Protein AF-A0AAV4IYW8-F1 (afdb_monomer_lite)

Secondary structure (DSSP, 8-state):
-HHHHHHHHHHHHHHHHHHHHHHHHHHHHHHHHHHHHHHHHHHHHHHHHHHHHHHTTTS-------HHHHHHHHHHTT-S-----------------------HHHHHHHHHHHHHHHHHHHHHHHHHHHHHHHHHHHHHHHHTT---SHHHHHHHHHHHHH--TTS-TTT-HHHHHHHHHHHH-PPPTT-S---HHHHHHHHHHHHHHHHHHSPPPTT--HHHHHHHHHHHHHH-HHHHHHHTTHHHHHHHHHTT--TTT-TT---TT--HHHHHHHHHHHT---SEEEEEEEETTEEEEEEEEEEEPPP---

Sequence (314 aa):
MLIVAVAVVVVVLMLLVVVVVVVVVVVVVVVVIVVVVVVVVVVVAEVTKQECTALNSRTGGGQGSSWSDLVLNMMTCSLARVKFLPKSDHHLGSSHVVYRRWTKRERLLLALCALFFILCVVFVAVAFTRDAQLRSKLSRASSQNVCMTQSCIRTASQLMEGMDYSADPCQDFFQFACGTWNRKHVIPEDKPTFNTFDKLHGELQIIVRDLLERKFDDEDSEATKKAKLLYASCTNVSQVEKMGDKPLRGVIKNLGGWPILDDRWSSQGFVLEDVLGRMRKSYGSFLWNCGVGADDKNSAVNIIQVKIGRLMIC

Radius of gyration: 52.06 Å; chains: 1; bounding box: 111×58×133 Å

pLDDT: mean 77.4, std 21.18, range [29.66, 98.38]

Structure (mmCIF, N/CA/C/O backbone):
data_AF-A0AAV4IYW8-F1
#
_entry.id   AF-A0AAV4IYW8-F1
#
loop_
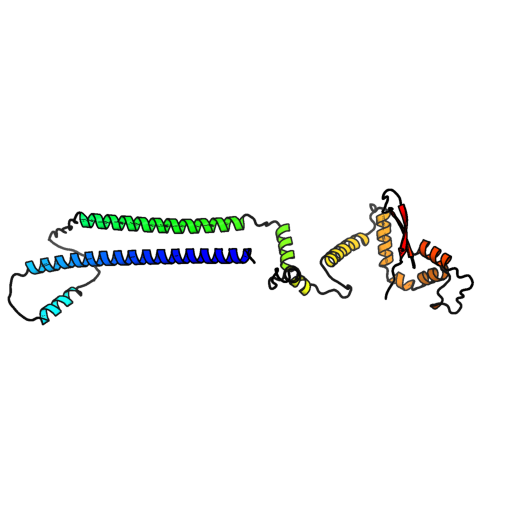_atom_site.group_PDB
_atom_site.id
_atom_site.type_symbol
_atom_site.label_atom_id
_atom_site.label_alt_id
_atom_site.label_comp_id
_atom_site.label_asym_id
_atom_site.label_entity_id
_atom_site.label_seq_id
_atom_site.pdbx_PDB_ins_code
_atom_site.Cartn_x
_atom_site.Cartn_y
_atom_site.Cartn_z
_atom_site.occupancy
_atom_site.B_iso_or_equiv
_atom_site.auth_seq_id
_atom_site.auth_comp_id
_atom_site.auth_asym_id
_atom_site.auth_atom_id
_atom_site.pdbx_PDB_model_num
ATOM 1 N N . MET A 1 1 ? -3.973 -17.254 35.960 1.00 56.59 1 MET A N 1
ATOM 2 C CA . MET A 1 1 ? -4.674 -18.148 36.914 1.00 56.59 1 MET A CA 1
ATOM 3 C C . MET A 1 1 ? -4.910 -17.515 38.287 1.00 56.59 1 MET A C 1
ATOM 5 O O . MET A 1 1 ? -6.048 -17.526 38.731 1.00 56.59 1 MET A O 1
ATOM 9 N N . LEU A 1 2 ? -3.908 -16.895 38.928 1.00 53.22 2 LEU A N 1
ATOM 10 C CA . LEU A 1 2 ? -4.058 -16.279 40.261 1.00 53.22 2 LEU A CA 1
ATOM 11 C C . LEU A 1 2 ? -5.151 -15.187 40.333 1.00 53.22 2 LEU A C 1
ATOM 13 O O . LEU A 1 2 ? -5.925 -15.149 41.278 1.00 53.22 2 LEU A O 1
ATOM 17 N N . ILE A 1 3 ? -5.275 -14.349 39.299 1.00 57.69 3 ILE A N 1
ATOM 18 C CA . ILE A 1 3 ? -6.263 -13.252 39.240 1.00 57.69 3 ILE A CA 1
ATOM 19 C C . ILE A 1 3 ? -7.704 -13.780 39.147 1.00 57.69 3 ILE A C 1
ATOM 21 O O . ILE A 1 3 ? -8.597 -13.265 39.814 1.00 57.69 3 ILE A O 1
ATOM 25 N N . VAL A 1 4 ? -7.927 -14.842 38.366 1.00 61.78 4 VAL A N 1
ATOM 26 C CA . VAL A 1 4 ? -9.247 -15.480 38.223 1.00 61.78 4 VAL A CA 1
ATOM 27 C C . VAL A 1 4 ? -9.644 -16.169 39.529 1.00 61.78 4 VAL A C 1
ATOM 29 O O . VAL A 1 4 ? -10.777 -16.026 39.973 1.00 61.78 4 VAL A O 1
ATOM 32 N N . ALA A 1 5 ? -8.696 -16.833 40.197 1.00 58.59 5 ALA A N 1
ATOM 33 C CA . ALA A 1 5 ? -8.927 -17.426 41.512 1.00 58.59 5 ALA A CA 1
ATOM 34 C C . ALA A 1 5 ? -9.296 -16.364 42.564 1.00 58.59 5 ALA A C 1
ATOM 36 O O . ALA A 1 5 ? -10.258 -16.547 43.304 1.00 58.59 5 ALA A O 1
ATOM 37 N N . VAL A 1 6 ? -8.600 -15.221 42.587 1.00 63.44 6 VAL A N 1
ATOM 38 C CA . VAL A 1 6 ? -8.925 -14.100 43.485 1.00 63.44 6 VAL A CA 1
ATOM 39 C C . VAL A 1 6 ? -10.309 -13.520 43.173 1.00 63.44 6 VAL A C 1
ATOM 41 O O . VAL A 1 6 ? -11.086 -13.286 44.094 1.00 63.44 6 VAL A O 1
ATOM 44 N N . ALA A 1 7 ? -10.665 -13.349 41.897 1.00 62.31 7 ALA A N 1
ATOM 45 C CA . ALA A 1 7 ? -11.979 -12.842 41.502 1.00 62.31 7 ALA A CA 1
ATOM 46 C C . ALA A 1 7 ? -13.121 -13.788 41.914 1.00 62.31 7 ALA A C 1
ATOM 48 O O . ALA A 1 7 ? -14.120 -13.336 42.471 1.00 62.31 7 ALA A O 1
ATOM 49 N N . VAL A 1 8 ? -12.957 -15.100 41.712 1.00 70.88 8 VAL A N 1
ATOM 50 C CA . VAL A 1 8 ? -13.942 -16.111 42.130 1.00 70.88 8 VAL A CA 1
ATOM 51 C C . VAL A 1 8 ? -14.094 -16.126 43.651 1.00 70.88 8 VAL A C 1
ATOM 53 O O . VAL A 1 8 ? -15.217 -16.123 44.146 1.00 70.88 8 VAL A O 1
ATOM 56 N N . VAL A 1 9 ? -12.991 -16.059 44.403 1.00 70.75 9 VAL A N 1
ATOM 57 C CA . VAL A 1 9 ? -13.029 -15.998 45.874 1.00 70.75 9 VAL A CA 1
ATOM 58 C C . VAL A 1 9 ? -13.745 -14.737 46.362 1.00 70.75 9 VAL A C 1
ATOM 60 O O . VAL A 1 9 ? -14.558 -14.822 47.278 1.00 70.75 9 VAL A O 1
ATOM 63 N N . VAL A 1 10 ? -13.518 -13.582 45.727 1.00 69.19 10 VAL A N 1
ATOM 64 C CA . VAL A 1 10 ? -14.210 -12.327 46.064 1.00 69.19 10 VAL A CA 1
ATOM 65 C C . VAL A 1 10 ? -15.708 -12.415 45.767 1.00 69.19 10 VAL A C 1
ATOM 67 O O . VAL A 1 10 ? -16.513 -12.002 46.599 1.00 69.19 10 VAL A O 1
ATOM 70 N N . VAL A 1 11 ? -16.106 -12.989 44.627 1.00 73.88 11 VAL A N 1
ATOM 71 C CA . VAL A 1 11 ? -17.524 -13.175 44.271 1.00 73.88 11 VAL A CA 1
ATOM 72 C C . VAL A 1 11 ? -18.212 -14.145 45.233 1.00 73.88 11 VAL A C 1
ATOM 74 O O . VAL A 1 11 ? -19.315 -13.864 45.697 1.00 73.88 11 VAL A O 1
ATOM 77 N N . VAL A 1 12 ? -17.552 -15.248 45.594 1.00 74.44 12 VAL A N 1
ATOM 78 C CA . VAL A 1 12 ? -18.071 -16.216 46.570 1.00 74.44 12 VAL A CA 1
ATOM 79 C C . VAL A 1 12 ? -18.193 -15.584 47.958 1.00 74.44 12 VAL A C 1
ATOM 81 O O . VAL A 1 12 ? -19.228 -15.751 48.599 1.00 74.44 12 VAL A O 1
ATOM 84 N N . LEU A 1 13 ? -17.208 -14.795 48.408 1.00 69.81 13 LEU A N 1
ATOM 85 C CA . LEU A 1 13 ? -17.312 -14.047 49.666 1.00 69.81 13 LEU A CA 1
ATOM 86 C C . LEU A 1 13 ? -18.469 -13.042 49.640 1.00 69.81 13 LEU A C 1
ATOM 88 O O . LEU A 1 13 ? -19.209 -12.945 50.613 1.00 69.81 13 LEU A O 1
ATOM 92 N N . MET A 1 14 ? -18.652 -12.314 48.536 1.00 71.12 14 MET A N 1
ATOM 93 C CA . MET A 1 14 ? -19.750 -11.354 48.381 1.00 71.12 14 MET A CA 1
ATOM 94 C C . MET A 1 14 ? -21.113 -12.051 48.437 1.00 71.12 14 MET A C 1
ATOM 96 O O . MET A 1 14 ? -22.006 -11.594 49.148 1.00 71.12 14 MET A O 1
ATOM 100 N N . LEU A 1 15 ? -21.264 -13.188 47.752 1.00 73.00 15 LEU A N 1
ATOM 101 C CA . LEU A 1 15 ? -22.484 -13.997 47.797 1.00 73.00 15 LEU A CA 1
ATOM 102 C C . LEU A 1 15 ? -22.744 -14.552 49.201 1.00 73.00 15 LEU A C 1
ATOM 104 O O . LEU A 1 15 ? -23.875 -14.484 49.675 1.00 73.00 15 LEU A O 1
ATOM 108 N N . LEU A 1 16 ? -21.711 -15.032 49.897 1.00 71.81 16 LEU A N 1
ATOM 109 C CA . LEU A 1 16 ? -21.822 -15.492 51.284 1.00 71.81 16 LEU A CA 1
ATOM 110 C C . LEU A 1 16 ? -22.255 -14.365 52.222 1.00 71.81 16 LEU A C 1
ATOM 112 O O . LEU A 1 16 ? -23.141 -14.571 53.045 1.00 71.81 16 LEU A O 1
ATOM 116 N N . VAL A 1 17 ? -21.697 -13.162 52.073 1.00 75.88 17 VAL A N 1
ATOM 117 C CA . VAL A 1 17 ? -22.105 -11.989 52.859 1.00 75.88 17 VAL A CA 1
ATOM 118 C C . VAL A 1 17 ? -23.570 -11.645 52.597 1.00 75.88 17 VAL A C 1
ATOM 120 O O . VAL A 1 17 ? -24.315 -11.419 53.547 1.00 75.88 17 VAL A O 1
ATOM 123 N N . VAL A 1 18 ? -24.019 -11.666 51.339 1.00 75.38 18 VAL A N 1
ATOM 124 C CA . VAL A 1 18 ? -25.428 -11.419 50.991 1.00 75.38 18 VAL A CA 1
ATOM 125 C C . VAL A 1 18 ? -26.341 -12.480 51.608 1.00 75.38 18 VAL A C 1
ATOM 127 O O . VAL A 1 18 ? -27.344 -12.127 52.225 1.00 75.38 18 VAL A O 1
ATOM 130 N N . VAL A 1 19 ? -25.985 -13.763 51.513 1.00 71.62 19 VAL A N 1
ATOM 131 C CA . VAL A 1 19 ? -26.760 -14.863 52.110 1.00 71.62 19 VAL A CA 1
ATOM 132 C C . VAL A 1 19 ? -26.833 -14.719 53.630 1.00 71.62 19 VAL A C 1
ATOM 134 O O . VAL A 1 19 ? -27.920 -14.810 54.193 1.00 71.62 19 VAL A O 1
ATOM 137 N N . VAL A 1 20 ? -25.714 -14.430 54.300 1.00 71.44 20 VAL A N 1
ATOM 138 C CA . VAL A 1 20 ? -25.676 -14.226 55.757 1.00 71.44 20 VAL A CA 1
ATOM 139 C C . VAL A 1 20 ? -26.543 -13.036 56.162 1.00 71.44 20 VAL A C 1
ATOM 141 O O . VAL A 1 20 ? -27.326 -13.150 57.100 1.00 71.44 20 VAL A O 1
ATOM 144 N N . VAL A 1 21 ? -26.474 -11.916 55.438 1.00 75.56 21 VAL A N 1
ATOM 145 C CA . VAL A 1 21 ? -27.306 -10.737 55.716 1.00 75.56 21 VAL A CA 1
ATOM 146 C C . VAL A 1 21 ? -28.791 -11.058 55.538 1.00 75.56 21 VAL A C 1
ATOM 148 O O . VAL A 1 21 ? -29.588 -10.722 56.410 1.00 75.56 21 VAL A O 1
ATOM 151 N N . VAL A 1 22 ? -29.172 -11.754 54.464 1.00 74.88 22 VAL A N 1
ATOM 152 C CA . VAL A 1 22 ? -30.567 -12.155 54.223 1.00 74.88 22 VAL A CA 1
ATOM 153 C C . VAL A 1 22 ? -31.063 -13.101 55.317 1.00 74.88 22 VAL A C 1
ATOM 155 O O . VAL A 1 22 ? -32.143 -12.882 55.860 1.00 74.88 22 VAL A O 1
ATOM 158 N N . VAL A 1 23 ? -30.272 -14.107 55.696 1.00 69.31 23 VAL A N 1
ATOM 159 C CA . VAL A 1 23 ? -30.621 -15.051 56.769 1.00 69.31 23 VAL A CA 1
ATOM 160 C C . VAL A 1 23 ? -30.781 -14.326 58.103 1.00 69.31 23 VAL A C 1
ATOM 162 O O . VAL A 1 23 ? -31.773 -14.543 58.793 1.00 69.31 23 VAL A O 1
ATOM 165 N N . VAL A 1 24 ? -29.867 -13.417 58.451 1.00 75.38 24 VAL A N 1
ATOM 166 C CA . VAL A 1 24 ? -29.957 -12.624 59.686 1.00 75.38 24 VAL A CA 1
ATOM 167 C C . VAL A 1 24 ? -31.207 -11.745 59.679 1.00 75.38 24 VAL A C 1
ATOM 169 O O . VAL A 1 24 ? -31.921 -11.708 60.677 1.00 75.38 24 VAL A O 1
ATOM 172 N N . VAL A 1 25 ? -31.527 -11.087 58.562 1.00 76.69 25 VAL A N 1
ATOM 173 C CA . VAL A 1 25 ? -32.743 -10.266 58.442 1.00 76.69 25 VAL A CA 1
ATOM 174 C C . VAL A 1 25 ? -34.000 -11.121 58.597 1.00 76.69 25 VAL A C 1
ATOM 176 O O . VAL A 1 25 ? -34.886 -10.755 59.366 1.00 76.69 25 VAL A O 1
ATOM 179 N N . VAL A 1 26 ? -34.073 -12.276 57.933 1.00 72.94 26 VAL A N 1
ATOM 180 C CA . VAL A 1 26 ? -35.215 -13.197 58.045 1.00 72.94 26 VAL A CA 1
ATOM 181 C C . VAL A 1 26 ? -35.371 -13.696 59.480 1.00 72.94 26 VAL A C 1
ATOM 183 O O . VAL A 1 26 ? -36.472 -13.649 60.020 1.00 72.94 26 VAL A O 1
ATOM 186 N N . VAL A 1 27 ? -34.281 -14.108 60.133 1.00 71.25 27 VAL A N 1
ATOM 187 C CA . VAL A 1 27 ? -34.302 -14.571 61.527 1.00 71.25 27 VAL A CA 1
ATOM 188 C C . VAL A 1 27 ? -34.762 -13.458 62.465 1.00 71.25 27 VAL A C 1
ATOM 190 O O . VAL A 1 27 ? -35.627 -13.694 63.302 1.00 71.25 27 VAL A O 1
ATOM 193 N N . VAL A 1 28 ? -34.258 -12.232 62.303 1.00 75.75 28 VAL A N 1
ATOM 194 C CA . VAL A 1 28 ? -34.676 -11.084 63.123 1.00 75.75 28 VAL A CA 1
ATOM 195 C C . VAL A 1 28 ? -36.159 -10.776 62.916 1.00 75.75 28 VAL A C 1
ATOM 197 O O . VAL A 1 28 ? -36.877 -10.589 63.894 1.00 75.75 28 VAL A O 1
ATOM 200 N N . VAL A 1 29 ? -36.649 -10.779 61.674 1.00 77.62 29 VAL A N 1
ATOM 201 C CA . VAL A 1 29 ? -38.071 -10.551 61.371 1.00 77.62 29 VAL A CA 1
ATOM 202 C C . VAL A 1 29 ? -38.946 -11.641 61.989 1.00 77.62 29 VAL A C 1
ATOM 204 O O . VAL A 1 29 ? -39.943 -11.325 62.633 1.00 77.62 29 VAL A O 1
ATOM 207 N N . VAL A 1 30 ? -38.561 -12.913 61.860 1.00 72.38 30 VAL A N 1
ATOM 208 C CA . VAL A 1 30 ? -39.292 -14.041 62.455 1.00 72.38 30 VAL A CA 1
ATOM 209 C C . VAL A 1 30 ? -39.304 -13.937 63.979 1.00 72.38 30 VAL A C 1
ATOM 211 O O . VAL A 1 30 ? -40.364 -14.071 64.581 1.00 72.38 30 VAL A O 1
ATOM 214 N N . VAL A 1 31 ? -38.168 -13.635 64.613 1.00 74.81 31 VAL A N 1
ATOM 215 C CA . VAL A 1 31 ? -38.086 -13.450 66.070 1.00 74.81 31 VAL A CA 1
ATOM 216 C C . VAL A 1 31 ? -38.970 -12.289 66.521 1.00 74.81 31 VAL A C 1
ATOM 218 O O . VAL A 1 31 ? -39.708 -12.437 67.489 1.00 74.81 31 VAL A O 1
ATOM 221 N N . VAL A 1 32 ? -38.967 -11.161 65.806 1.00 76.31 32 VAL A N 1
ATOM 222 C CA . VAL A 1 32 ? -39.837 -10.017 66.119 1.00 76.31 32 VAL A CA 1
ATOM 223 C C . VAL A 1 32 ? -41.310 -10.398 65.988 1.00 76.31 32 VAL A C 1
ATOM 225 O O . VAL A 1 32 ? -42.085 -10.106 66.894 1.00 76.31 32 VAL A O 1
ATOM 228 N N . ILE A 1 33 ? -41.704 -11.092 64.916 1.00 75.38 33 ILE A N 1
ATOM 229 C CA . ILE A 1 33 ? -43.084 -11.563 64.730 1.00 75.38 33 ILE A CA 1
ATOM 230 C C . ILE A 1 33 ? -43.482 -12.506 65.866 1.00 75.38 33 ILE A C 1
ATOM 232 O O . ILE A 1 33 ? -44.534 -12.316 66.468 1.00 75.38 33 ILE A O 1
ATOM 236 N N . VAL A 1 34 ? -42.640 -13.484 66.203 1.00 74.31 34 VAL A N 1
ATOM 237 C CA . VAL A 1 34 ? -42.907 -14.443 67.282 1.00 74.31 34 VAL A CA 1
ATOM 238 C C . VAL A 1 34 ? -43.038 -13.727 68.623 1.00 74.31 34 VAL A C 1
ATOM 240 O O . VAL A 1 34 ? -43.996 -13.975 69.346 1.00 74.31 34 VAL A O 1
ATOM 243 N N . VAL A 1 35 ? -42.137 -12.796 68.945 1.00 76.94 35 VAL A N 1
ATOM 244 C CA . VAL A 1 35 ? -42.206 -12.014 70.187 1.00 76.94 35 VAL A CA 1
ATOM 245 C C . VAL A 1 35 ? -43.481 -11.173 70.229 1.00 76.94 35 VAL A C 1
ATOM 247 O O . VAL A 1 35 ? -44.170 -11.182 71.244 1.00 76.94 35 VAL A O 1
ATOM 250 N N . VAL A 1 36 ? -43.846 -10.497 69.137 1.00 76.25 36 VAL A N 1
ATOM 251 C CA . VAL A 1 36 ? -45.085 -9.707 69.062 1.00 76.25 36 VAL A CA 1
ATOM 252 C C . VAL A 1 36 ? -46.309 -10.601 69.239 1.00 76.25 36 VAL A C 1
ATOM 254 O O . VAL A 1 36 ? -47.179 -10.274 70.041 1.00 76.25 36 VAL A O 1
ATOM 257 N N . VAL A 1 37 ? -46.370 -11.745 68.555 1.00 73.75 37 VAL A N 1
ATOM 258 C CA . VAL A 1 37 ? -47.482 -12.699 68.673 1.00 73.75 37 VAL A CA 1
ATOM 259 C C . VAL A 1 37 ? -47.582 -13.240 70.096 1.00 73.75 37 VAL A C 1
ATOM 261 O O . VAL A 1 37 ? -48.668 -13.236 70.663 1.00 73.75 37 VAL A O 1
ATOM 264 N N . VAL A 1 38 ? -46.468 -13.646 70.709 1.00 73.69 38 VAL A N 1
ATOM 265 C CA . VAL A 1 38 ? -46.448 -14.147 72.091 1.00 73.69 38 VAL A CA 1
ATOM 266 C C . VAL A 1 38 ? -46.897 -13.062 73.065 1.00 73.69 38 VAL A C 1
ATOM 268 O O . VAL A 1 38 ? -47.735 -13.330 73.919 1.00 73.69 38 VAL A O 1
ATOM 271 N N . VAL A 1 39 ? -46.411 -11.828 72.920 1.00 75.12 39 VAL A N 1
ATOM 272 C CA . VAL A 1 39 ? -46.833 -10.704 73.768 1.00 75.12 39 VAL A CA 1
ATOM 273 C C . VAL A 1 39 ? -48.325 -10.424 73.594 1.00 75.12 39 VAL A C 1
ATOM 275 O O . VAL A 1 39 ? -49.026 -10.282 74.591 1.00 75.12 39 VAL A O 1
ATOM 278 N N . VAL A 1 40 ? -48.838 -10.399 72.361 1.00 72.88 40 VAL A N 1
ATOM 279 C CA . VAL A 1 40 ? -50.269 -10.192 72.091 1.00 72.88 40 VAL A CA 1
ATOM 280 C C . VAL A 1 40 ? -51.103 -11.317 72.698 1.00 72.88 40 VAL A C 1
ATOM 282 O O . VAL A 1 40 ? -52.072 -11.033 73.392 1.00 72.88 40 VAL A O 1
ATOM 285 N N . VAL A 1 41 ? -50.715 -12.579 72.505 1.00 66.81 41 VAL A N 1
ATOM 286 C CA . VAL A 1 41 ? -51.430 -13.738 73.057 1.00 66.81 41 VAL A CA 1
ATOM 287 C C . VAL A 1 41 ? -51.422 -13.716 74.583 1.00 66.81 41 VAL A C 1
ATOM 289 O O . VAL A 1 41 ? -52.469 -13.919 75.188 1.00 66.81 41 VAL A O 1
ATOM 292 N N . VAL A 1 42 ? -50.284 -13.420 75.215 1.00 70.50 42 VAL A N 1
ATOM 293 C CA . VAL A 1 42 ? -50.177 -13.323 76.680 1.00 70.50 42 VAL A CA 1
ATOM 294 C C . VAL A 1 42 ? -51.028 -12.172 77.216 1.00 70.50 42 VAL A C 1
ATOM 296 O O . VAL A 1 42 ? -51.743 -12.348 78.198 1.00 70.50 42 VAL A O 1
ATOM 299 N N . VAL A 1 43 ? -51.010 -11.010 76.557 1.00 68.69 43 VAL A N 1
ATOM 300 C CA . VAL A 1 43 ? -51.830 -9.855 76.952 1.00 68.69 43 VAL A CA 1
ATOM 301 C C . VAL A 1 43 ? -53.320 -10.160 76.792 1.00 68.69 43 VAL A C 1
ATOM 303 O O . VAL A 1 43 ? -54.093 -9.885 77.706 1.00 68.69 43 VAL A O 1
ATOM 306 N N . VAL A 1 44 ? -53.735 -10.765 75.676 1.00 62.84 44 VAL A N 1
ATOM 307 C CA . VAL A 1 44 ? -55.135 -11.150 75.430 1.00 62.84 44 VAL A CA 1
ATOM 308 C C . VAL A 1 44 ? -55.590 -12.222 76.426 1.00 62.84 44 VAL A C 1
ATOM 310 O O . VAL A 1 44 ? -56.661 -12.090 77.016 1.00 62.84 44 VAL A O 1
ATOM 313 N N . ALA A 1 45 ? -54.768 -13.242 76.687 1.00 56.44 45 ALA A N 1
ATOM 314 C CA . ALA A 1 45 ? -55.064 -14.282 77.670 1.00 56.44 45 ALA A CA 1
ATOM 315 C C . ALA A 1 45 ? -55.243 -13.697 79.081 1.00 56.44 45 ALA A C 1
ATOM 317 O O . ALA A 1 45 ? -56.206 -14.028 79.771 1.00 56.44 45 ALA A O 1
ATOM 318 N N . GLU A 1 46 ? -54.382 -12.767 79.494 1.00 58.91 46 GLU A N 1
ATOM 319 C CA . GLU A 1 46 ? -54.480 -12.145 80.817 1.00 58.91 46 GLU A CA 1
ATOM 320 C C . GLU A 1 46 ? -55.693 -11.201 80.938 1.00 58.91 46 GLU A C 1
ATOM 322 O O . GLU A 1 46 ? -56.297 -11.103 82.007 1.00 58.91 46 GLU A O 1
ATOM 327 N N . VAL A 1 47 ? -56.099 -10.550 79.839 1.00 52.47 47 VAL A N 1
ATOM 328 C CA . VAL A 1 47 ? -57.325 -9.732 79.775 1.00 52.47 47 VAL A CA 1
ATOM 329 C C . VAL A 1 47 ? -58.579 -10.612 79.873 1.00 52.47 47 VAL A C 1
ATOM 331 O O . VAL A 1 47 ? -59.440 -10.352 80.713 1.00 52.47 47 VAL A O 1
ATOM 334 N N . THR A 1 48 ? -58.650 -11.706 79.108 1.00 47.91 48 THR A N 1
ATOM 335 C CA . THR A 1 48 ? -59.797 -12.642 79.138 1.00 47.91 48 THR A CA 1
ATOM 336 C C . THR A 1 48 ? -59.950 -13.378 80.478 1.00 47.91 48 THR A C 1
ATOM 338 O O . THR A 1 48 ? -61.069 -13.613 80.942 1.00 47.91 48 THR A O 1
ATOM 341 N N . LYS A 1 49 ? -58.839 -13.680 81.167 1.00 45.66 49 LYS A N 1
ATOM 342 C CA . LYS A 1 49 ? -58.837 -14.324 82.493 1.00 45.66 49 LYS A CA 1
ATOM 343 C C . LYS A 1 49 ? -59.492 -13.460 83.581 1.00 45.66 49 LYS A C 1
ATOM 345 O O . LYS A 1 49 ? -60.096 -14.004 84.510 1.00 45.66 49 LYS A O 1
ATOM 350 N N . GLN A 1 50 ? -59.404 -12.131 83.467 1.00 45.03 50 GLN A N 1
ATOM 351 C CA . GLN A 1 50 ? -59.989 -11.189 84.432 1.00 45.03 50 GLN A CA 1
ATOM 352 C C . GLN A 1 50 ? -61.486 -10.931 84.195 1.00 45.03 50 GLN A C 1
ATOM 354 O O . GLN A 1 50 ? -62.229 -10.754 85.160 1.00 45.03 50 GLN A O 1
ATOM 359 N N . GLU A 1 51 ? -61.963 -10.994 82.949 1.00 43.41 51 GLU A N 1
ATOM 360 C CA . GLU A 1 51 ? -63.401 -10.889 82.648 1.00 43.41 51 GLU A CA 1
ATOM 361 C C . GLU A 1 51 ? -64.178 -12.130 83.123 1.00 43.41 51 GLU A C 1
ATOM 363 O O . GLU A 1 51 ? -65.274 -12.003 83.674 1.00 43.41 51 GLU A O 1
ATOM 368 N N . CYS A 1 52 ? -63.577 -13.324 83.041 1.00 41.56 52 CYS A N 1
ATOM 369 C CA . CYS A 1 52 ? -64.189 -14.557 83.555 1.00 41.56 52 CYS A CA 1
ATOM 370 C C . CYS A 1 52 ? -64.255 -14.613 85.094 1.00 41.56 52 CYS A C 1
ATOM 372 O O . CYS A 1 52 ? -65.211 -15.150 85.654 1.00 41.56 52 CYS A O 1
ATOM 374 N N . THR A 1 53 ? -63.287 -14.022 85.809 1.00 43.12 53 THR A N 1
ATOM 375 C CA . THR A 1 53 ? -63.329 -13.949 87.285 1.00 43.12 53 THR A CA 1
ATOM 376 C C . THR A 1 53 ? -64.320 -12.899 87.804 1.00 43.12 53 THR A C 1
ATOM 378 O O . THR A 1 53 ? -64.843 -13.062 88.905 1.00 43.12 53 THR A O 1
ATOM 381 N N . ALA A 1 54 ? -64.647 -11.873 87.010 1.00 42.03 54 ALA A N 1
ATOM 382 C CA . ALA A 1 54 ? -65.668 -10.873 87.338 1.00 42.03 54 ALA A CA 1
ATOM 383 C C . ALA A 1 54 ? -67.116 -11.350 87.086 1.00 42.03 54 ALA A C 1
ATOM 385 O O . ALA A 1 54 ? -68.046 -10.845 87.714 1.00 42.03 54 ALA A O 1
ATOM 386 N N . LEU A 1 55 ? -67.326 -12.337 86.206 1.00 41.34 55 LEU A N 1
ATOM 387 C CA . LEU A 1 55 ? -68.633 -12.984 86.010 1.00 41.34 55 LEU A CA 1
ATOM 388 C C . LEU A 1 55 ? -68.960 -13.994 87.121 1.00 41.34 55 LEU A C 1
ATOM 390 O O . LEU A 1 55 ? -70.111 -14.071 87.545 1.00 41.34 55 LEU A O 1
ATOM 394 N N . ASN A 1 56 ? -67.955 -14.685 87.671 1.00 38.00 56 ASN A N 1
ATOM 395 C CA . ASN A 1 56 ? -68.154 -15.654 88.757 1.00 38.00 56 ASN A CA 1
ATOM 396 C C . ASN A 1 56 ? -68.502 -15.005 90.117 1.00 38.00 56 ASN A C 1
ATOM 398 O O . ASN A 1 56 ? -68.988 -15.681 91.017 1.00 38.00 56 ASN A O 1
ATOM 402 N N . SER A 1 57 ? -68.280 -13.695 90.285 1.00 39.41 57 SER A N 1
ATOM 403 C CA . SER A 1 57 ? -68.658 -12.951 91.499 1.00 39.41 57 SER A CA 1
ATOM 404 C C . SER A 1 57 ? -70.038 -12.282 91.418 1.00 39.41 57 SER A C 1
ATOM 406 O O . SER A 1 57 ? -70.513 -11.755 92.423 1.00 39.41 57 SER A O 1
ATOM 408 N N . ARG A 1 58 ? -70.709 -12.319 90.253 1.00 42.12 58 ARG A N 1
ATOM 409 C CA . ARG A 1 58 ? -72.079 -11.797 90.060 1.00 42.12 58 ARG A CA 1
ATOM 410 C C . ARG A 1 58 ? -73.171 -12.867 90.118 1.00 42.12 58 ARG A C 1
ATOM 412 O O . ARG A 1 58 ? -74.338 -12.517 90.263 1.00 42.12 58 ARG A O 1
ATOM 419 N N . THR A 1 59 ? -72.810 -14.145 90.061 1.00 40.84 59 THR A N 1
ATOM 420 C CA . THR A 1 59 ? -73.723 -15.275 90.270 1.00 40.84 59 THR A CA 1
ATOM 421 C C . THR A 1 59 ? -73.356 -15.984 91.568 1.00 40.84 59 THR A C 1
ATOM 423 O O . THR A 1 59 ? -72.521 -16.885 91.594 1.00 40.84 59 THR A O 1
ATOM 426 N N . GLY A 1 60 ? -73.957 -15.544 92.671 1.00 32.12 60 GLY A N 1
ATOM 427 C CA . GLY A 1 60 ? -73.868 -16.256 93.940 1.00 32.12 60 GLY A CA 1
ATOM 428 C C . GLY A 1 60 ? -74.590 -17.605 93.867 1.00 32.12 60 GLY A C 1
ATOM 429 O O . GLY A 1 60 ? -75.785 -17.640 93.609 1.00 32.12 60 GLY A O 1
ATOM 430 N N . GLY A 1 61 ? -73.835 -18.679 94.115 1.00 32.31 61 GLY A N 1
ATOM 431 C CA . GLY A 1 61 ? -74.234 -19.901 94.828 1.00 32.31 61 GLY A CA 1
ATOM 432 C C . GLY A 1 61 ? -75.421 -20.731 94.317 1.00 32.31 61 GLY A C 1
ATOM 433 O O . GLY A 1 61 ? -76.572 -20.421 94.599 1.00 32.31 61 GLY A O 1
ATOM 434 N N . GLY A 1 62 ? -75.122 -21.896 93.733 1.00 29.66 62 GLY A N 1
ATOM 435 C CA . GLY A 1 62 ? -76.063 -23.007 93.557 1.00 29.66 62 GLY A CA 1
ATOM 436 C C . GLY A 1 62 ? -75.317 -24.311 93.263 1.00 29.66 62 GLY A C 1
ATOM 437 O O . GLY A 1 62 ? -74.396 -24.334 92.459 1.00 29.66 62 GLY A O 1
ATOM 438 N N . GLN A 1 63 ? -75.658 -25.376 93.977 1.00 32.06 63 GLN A N 1
ATOM 439 C CA . GLN A 1 63 ? -74.827 -26.550 94.242 1.00 32.06 63 GLN A CA 1
ATOM 440 C C . GLN A 1 63 ? -75.096 -27.691 93.240 1.00 32.06 63 GLN A C 1
ATOM 442 O O . GLN A 1 63 ? -76.231 -28.126 93.110 1.00 32.06 63 GLN A O 1
ATOM 447 N N . GLY A 1 64 ? -74.034 -28.200 92.598 1.00 36.28 64 GLY A N 1
ATOM 448 C CA . GLY A 1 64 ? -73.930 -29.546 92.009 1.00 36.28 64 GLY A CA 1
ATOM 449 C C . GLY A 1 64 ? -74.654 -29.844 90.684 1.00 36.28 64 GLY A C 1
ATOM 450 O O . GLY A 1 64 ? -75.858 -30.061 90.668 1.00 36.28 64 GLY A O 1
ATOM 451 N N . SER A 1 65 ? -73.898 -30.036 89.593 1.00 34.19 65 SER A N 1
ATOM 452 C CA . SER A 1 65 ? -73.831 -31.324 88.858 1.00 34.19 65 SER A CA 1
ATOM 453 C C . SER A 1 65 ? -72.950 -31.273 87.588 1.00 34.19 65 SER A C 1
ATOM 455 O O . SER A 1 65 ? -72.871 -30.266 86.903 1.00 34.19 65 SER A O 1
ATOM 457 N N . SER A 1 66 ? -72.292 -32.416 87.338 1.00 36.88 66 SER A N 1
ATOM 458 C CA . SER A 1 66 ? -71.658 -32.953 86.115 1.00 36.88 66 SER A CA 1
ATOM 459 C C . SER A 1 66 ? -70.457 -32.264 85.430 1.00 36.88 66 SER A C 1
ATOM 461 O O . SER A 1 66 ? -70.512 -31.146 84.929 1.00 36.88 66 SER A O 1
ATOM 463 N N . TRP A 1 67 ? -69.375 -33.042 85.260 1.00 36.84 67 TRP A N 1
ATOM 464 C CA . TRP A 1 67 ? -68.168 -32.696 84.486 1.00 36.84 67 TRP A CA 1
ATOM 465 C C . TRP A 1 67 ? -68.434 -32.445 82.986 1.00 36.84 67 TRP A C 1
ATOM 467 O O . TRP A 1 67 ? -67.616 -31.805 82.326 1.00 36.84 67 TRP A O 1
ATOM 477 N N . SER A 1 68 ? -69.571 -32.896 82.443 1.00 39.16 68 SER A N 1
ATOM 478 C CA . SER A 1 68 ? -69.966 -32.643 81.048 1.00 39.16 68 SER A CA 1
ATOM 479 C C . SER A 1 68 ? -70.371 -31.185 80.782 1.00 39.16 68 SER A C 1
ATOM 481 O O . SER A 1 68 ? -70.119 -30.678 79.690 1.00 39.16 68 SER A O 1
ATOM 483 N N . ASP A 1 69 ? -70.911 -30.481 81.783 1.00 40.84 69 ASP A N 1
ATOM 484 C CA . ASP A 1 69 ? -71.361 -29.085 81.646 1.00 40.84 69 ASP A CA 1
ATOM 485 C C . ASP A 1 69 ? -70.203 -28.083 81.765 1.00 40.84 69 ASP A C 1
ATOM 487 O O . ASP A 1 69 ? -70.241 -26.990 81.192 1.00 40.84 69 ASP A O 1
ATOM 491 N N . LEU A 1 70 ? -69.112 -28.483 82.428 1.00 45.62 70 LEU A N 1
ATOM 492 C CA . LEU A 1 70 ? -67.883 -27.692 82.505 1.00 45.62 70 LEU A CA 1
ATOM 493 C C . LEU A 1 70 ? -67.168 -27.621 81.144 1.00 45.62 70 LEU A C 1
ATOM 495 O O . LEU A 1 70 ? -66.649 -26.572 80.767 1.00 45.62 70 LEU A O 1
ATOM 499 N N . VAL A 1 71 ? -67.179 -28.723 80.385 1.00 46.88 71 VAL A N 1
ATOM 500 C CA . VAL A 1 71 ? -66.559 -28.804 79.052 1.00 46.88 71 VAL A CA 1
ATOM 501 C C . VAL A 1 71 ? -67.389 -28.046 78.008 1.00 46.88 71 VAL A C 1
ATOM 503 O O . VAL A 1 71 ? -66.818 -27.405 77.124 1.00 46.88 71 VAL A O 1
ATOM 506 N N . LEU A 1 72 ? -68.721 -28.027 78.147 1.00 43.12 72 LEU A N 1
ATOM 507 C CA . LEU A 1 72 ? -69.607 -27.269 77.259 1.00 43.12 72 LEU A CA 1
ATOM 508 C C . LEU A 1 72 ? -69.494 -25.748 77.489 1.00 43.12 72 LEU A C 1
ATOM 510 O O . LEU A 1 72 ? -69.439 -24.991 76.521 1.00 43.12 72 LEU A O 1
ATOM 514 N N . ASN A 1 73 ? -69.351 -25.298 78.742 1.00 41.41 73 ASN A N 1
ATOM 515 C CA . ASN A 1 73 ? -69.155 -23.878 79.070 1.00 41.41 73 ASN A CA 1
ATOM 516 C C . ASN A 1 73 ? -67.751 -23.341 78.742 1.00 41.41 73 ASN A C 1
ATOM 518 O O . ASN A 1 73 ? -67.593 -22.144 78.500 1.00 41.41 73 ASN A O 1
ATOM 522 N N . MET A 1 74 ? -66.730 -24.204 78.672 1.00 43.62 74 MET A N 1
ATOM 523 C CA . MET A 1 74 ? -65.395 -23.798 78.211 1.00 43.62 74 MET A CA 1
ATOM 524 C C . MET A 1 74 ? -65.343 -23.597 76.686 1.00 43.62 74 MET A C 1
ATOM 526 O O . MET A 1 74 ? -64.573 -22.764 76.213 1.00 43.62 74 MET A O 1
ATOM 530 N N . MET A 1 75 ? -66.187 -24.299 75.914 1.00 40.16 75 MET A N 1
ATOM 531 C CA . MET A 1 75 ? -66.259 -24.152 74.451 1.00 40.16 75 MET A CA 1
ATOM 532 C C . MET A 1 75 ? -67.203 -23.034 73.975 1.00 40.16 75 MET A C 1
ATOM 534 O O . MET A 1 75 ? -67.006 -22.493 72.886 1.00 40.16 75 MET A O 1
ATOM 538 N N . THR A 1 76 ? -68.198 -22.623 74.769 1.00 41.47 76 THR A N 1
ATOM 539 C CA . THR A 1 76 ? -69.141 -21.551 74.384 1.00 41.47 76 THR A CA 1
ATOM 540 C C . THR A 1 76 ? -68.592 -20.134 74.580 1.00 41.47 76 THR A C 1
ATOM 542 O O . THR A 1 76 ? -69.120 -19.193 73.987 1.00 41.47 76 THR A O 1
ATOM 545 N N . CYS A 1 77 ? -67.488 -19.963 75.314 1.00 36.81 77 CYS A N 1
ATOM 546 C CA . CYS A 1 77 ? -66.833 -18.661 75.486 1.00 36.81 77 CYS A CA 1
ATOM 547 C C . CYS A 1 77 ? -65.979 -18.239 74.268 1.00 36.81 77 CYS A C 1
ATOM 549 O O . CYS A 1 77 ? -65.664 -17.063 74.106 1.00 36.81 77 CYS A O 1
ATOM 551 N N . SER A 1 78 ? -65.649 -19.165 73.359 1.00 39.81 78 SER A N 1
ATOM 552 C CA . SER A 1 78 ? -64.827 -18.877 72.170 1.00 39.81 78 SER A CA 1
ATOM 553 C C . SER A 1 78 ? -65.618 -18.500 70.908 1.00 39.81 78 SER A C 1
ATOM 555 O O . SER A 1 78 ? -65.002 -18.181 69.893 1.00 39.81 78 SER A O 1
ATOM 557 N N . LEU A 1 79 ? -66.959 -18.509 70.928 1.00 36.84 79 LEU A N 1
ATOM 558 C CA . LEU A 1 79 ? -67.780 -18.335 69.711 1.00 36.84 79 LEU A CA 1
ATOM 559 C C . LEU A 1 79 ? -68.860 -17.238 69.780 1.00 36.84 79 LEU A C 1
ATOM 561 O O . LEU A 1 79 ? -69.705 -17.136 68.885 1.00 36.84 79 LEU A O 1
ATOM 565 N N . ALA A 1 80 ? -68.814 -16.338 70.765 1.00 36.44 80 ALA A N 1
ATOM 566 C CA . ALA A 1 80 ? -69.723 -15.190 70.822 1.00 36.44 80 ALA A CA 1
ATOM 567 C C . ALA A 1 80 ? -69.154 -13.939 70.113 1.00 36.44 80 ALA A C 1
ATOM 569 O O . ALA A 1 80 ? -68.659 -13.006 70.730 1.00 36.44 80 ALA A O 1
ATOM 570 N N . ARG A 1 81 ? -69.314 -13.937 68.782 1.00 41.28 81 ARG A N 1
ATOM 571 C CA . ARG A 1 81 ? -69.512 -12.777 67.881 1.00 41.28 81 ARG A CA 1
ATOM 572 C C . ARG A 1 81 ? -68.469 -11.650 67.868 1.00 41.28 81 ARG A C 1
ATOM 574 O O . ARG A 1 81 ? -68.697 -10.536 68.327 1.00 41.28 81 ARG A O 1
ATOM 581 N N . VAL A 1 82 ? -67.484 -11.871 67.002 1.00 38.00 82 VAL A N 1
ATOM 582 C CA . VAL A 1 82 ? -67.171 -10.941 65.905 1.00 38.00 82 VAL A CA 1
ATOM 583 C C . VAL A 1 82 ? -68.458 -10.678 65.098 1.00 38.00 82 VAL A C 1
ATOM 585 O O . VAL A 1 82 ? -68.937 -11.566 64.394 1.00 38.00 82 VAL A O 1
ATOM 588 N N . LYS A 1 83 ? -69.060 -9.487 65.205 1.00 29.92 83 LYS A N 1
ATOM 589 C CA . LYS A 1 83 ? -70.018 -8.979 64.205 1.00 29.92 83 LYS A CA 1
ATOM 590 C C . LYS A 1 83 ? -70.023 -7.450 64.182 1.00 29.92 83 LYS A C 1
ATOM 592 O O . LYS A 1 83 ? -70.347 -6.788 65.159 1.00 29.92 83 LYS A O 1
ATOM 597 N N . PHE A 1 84 ? -69.618 -6.940 63.028 1.00 34.81 84 PHE A N 1
ATOM 598 C CA . PHE A 1 84 ? -69.615 -5.550 62.594 1.00 34.81 84 PHE A CA 1
ATOM 599 C C . PHE A 1 84 ? -71.051 -5.032 62.324 1.00 34.81 84 PHE A C 1
ATOM 601 O O . PHE A 1 84 ? -71.838 -5.763 61.724 1.00 34.81 84 PHE A O 1
ATOM 608 N N . LEU A 1 85 ? -71.287 -3.743 62.654 1.00 31.48 85 LEU A N 1
ATOM 609 C CA . LEU A 1 85 ? -72.358 -2.796 62.218 1.00 31.48 85 LEU A CA 1
ATOM 610 C C . LEU A 1 85 ? -73.737 -2.836 62.932 1.00 31.48 85 LEU A C 1
ATOM 612 O O . LEU A 1 85 ? -74.138 -3.909 63.375 1.00 31.48 85 LEU A O 1
ATOM 616 N N . PRO A 1 86 ? -74.564 -1.752 62.909 1.00 39.03 86 PRO A N 1
ATOM 617 C CA . PRO A 1 86 ? -74.327 -0.296 62.819 1.00 39.03 86 PRO A CA 1
ATOM 618 C C . PRO A 1 86 ? -75.081 0.528 63.917 1.00 39.03 86 PRO A C 1
ATOM 620 O O . PRO A 1 86 ? -75.706 -0.008 64.824 1.00 39.03 86 PRO A O 1
ATOM 623 N N . LYS A 1 87 ? -74.979 1.861 63.822 1.00 32.56 87 LYS A N 1
ATOM 624 C CA . LYS A 1 87 ? -75.464 2.946 64.707 1.00 32.56 87 LYS A CA 1
ATOM 625 C C . LYS A 1 87 ? -76.988 3.204 64.634 1.00 32.56 87 LYS A C 1
ATOM 627 O O . LYS A 1 87 ? -77.464 3.391 63.523 1.00 32.56 87 LYS A O 1
ATOM 632 N N . SER A 1 88 ? -77.675 3.351 65.783 1.00 34.41 88 SER A N 1
ATOM 633 C CA . SER A 1 88 ? -78.536 4.512 66.154 1.00 34.41 88 SER A CA 1
ATOM 634 C C . SER A 1 88 ? -79.365 4.285 67.441 1.00 34.41 88 SER A C 1
ATOM 636 O O . SER A 1 88 ? -80.205 3.393 67.490 1.00 34.41 88 SER A O 1
ATOM 638 N N . ASP A 1 89 ? -79.097 5.149 68.424 1.00 33.47 89 ASP A N 1
ATOM 639 C CA . ASP A 1 89 ? -79.972 5.840 69.391 1.00 33.47 89 ASP A CA 1
ATOM 640 C C . ASP A 1 89 ? -80.999 5.080 70.258 1.00 33.47 89 ASP A C 1
ATOM 642 O O . ASP A 1 89 ? -82.024 4.610 69.780 1.00 33.47 89 ASP A O 1
ATOM 646 N N . HIS A 1 90 ? -80.779 5.065 71.584 1.00 31.83 90 HIS A N 1
ATOM 647 C CA . HIS A 1 90 ? -81.366 5.999 72.572 1.00 31.83 90 HIS A CA 1
ATOM 648 C C . HIS A 1 90 ? -81.368 5.403 74.009 1.00 31.83 90 HIS A C 1
ATOM 650 O O . HIS A 1 90 ? -81.780 4.272 74.232 1.00 31.83 90 HIS A O 1
ATOM 656 N N . HIS A 1 91 ? -80.993 6.255 74.978 1.00 31.05 91 HIS A N 1
ATOM 657 C CA . HIS A 1 91 ? -81.302 6.238 76.425 1.00 31.05 91 HIS A CA 1
ATOM 658 C C . HIS A 1 91 ? -80.459 5.431 77.451 1.00 31.05 91 HIS A C 1
ATOM 660 O O . HIS A 1 91 ? -80.507 4.214 77.546 1.00 31.05 91 HIS A O 1
ATOM 666 N N . LEU A 1 92 ? -79.820 6.237 78.322 1.00 34.62 92 LEU A N 1
ATOM 667 C CA . LEU A 1 92 ? -79.454 6.062 79.740 1.00 34.62 92 LEU A CA 1
ATOM 668 C C . LEU A 1 92 ? -78.479 4.947 80.165 1.00 34.62 92 LEU A C 1
ATOM 670 O O . LEU A 1 92 ? -78.815 3.773 80.231 1.00 34.62 92 LEU A O 1
ATOM 674 N N . GLY A 1 93 ? -77.315 5.384 80.663 1.00 32.03 93 GLY A N 1
ATOM 675 C CA . GLY A 1 93 ? -76.479 4.609 81.584 1.00 32.03 93 GLY A CA 1
ATOM 676 C C . GLY A 1 93 ? -74.985 4.809 81.354 1.00 32.03 93 GLY A C 1
ATOM 677 O O . GLY A 1 93 ? -74.393 4.143 80.511 1.00 32.03 93 GLY A O 1
ATOM 678 N N . SER A 1 94 ? -74.372 5.720 82.115 1.00 37.28 94 SER A N 1
ATOM 679 C CA . SER A 1 94 ? -72.922 5.950 82.146 1.00 37.28 94 SER A CA 1
ATOM 680 C C . SER A 1 94 ? -72.172 4.641 82.426 1.00 37.28 94 SER A C 1
ATOM 682 O O . SER A 1 94 ? -72.136 4.160 83.558 1.00 37.28 94 SER A O 1
ATOM 684 N N . SER A 1 95 ? -71.577 4.056 81.388 1.00 36.19 95 SER A N 1
ATOM 685 C CA . SER A 1 95 ? -70.602 2.978 81.532 1.00 36.19 95 SER A CA 1
ATOM 686 C C . SER A 1 95 ? -69.228 3.620 81.663 1.00 36.19 95 SER A C 1
ATOM 688 O O . SER A 1 95 ? -68.616 4.022 80.675 1.00 36.19 95 SER A O 1
ATOM 690 N N . HIS A 1 96 ? -68.748 3.757 82.898 1.00 35.97 96 HIS A N 1
ATOM 691 C CA . HIS A 1 96 ? -67.360 4.123 83.145 1.00 35.97 96 HIS A CA 1
ATOM 692 C C . HIS A 1 96 ? -66.452 3.017 82.595 1.00 35.97 96 HIS A C 1
ATOM 694 O O . HIS A 1 96 ? -66.344 1.938 83.174 1.00 35.97 96 HIS A O 1
ATOM 700 N N . VAL A 1 97 ? -65.783 3.293 81.475 1.00 44.81 97 VAL A N 1
ATOM 701 C CA . VAL A 1 97 ? -64.673 2.479 80.974 1.00 44.81 97 VAL A CA 1
ATOM 702 C C . VAL A 1 97 ? -63.523 2.612 81.973 1.00 44.81 97 VAL A C 1
ATOM 704 O O . VAL A 1 97 ? -62.850 3.642 82.039 1.00 44.81 97 VAL A O 1
ATOM 707 N N . VAL A 1 98 ? -63.310 1.585 82.796 1.00 41.50 98 VAL A N 1
ATOM 708 C CA . VAL A 1 98 ? -62.167 1.524 83.712 1.00 41.50 98 VAL A CA 1
ATOM 709 C C . VAL A 1 98 ? -60.919 1.211 82.889 1.00 41.50 98 VAL A C 1
ATOM 711 O O . VAL A 1 98 ? -60.666 0.067 82.521 1.00 41.50 98 VAL A O 1
ATOM 714 N N . TYR A 1 99 ? -60.112 2.229 82.593 1.00 40.72 99 TYR A N 1
ATOM 715 C CA . TYR A 1 99 ? -58.779 2.020 82.029 1.00 40.72 99 TYR A CA 1
ATOM 716 C C . TYR A 1 99 ? -57.896 1.275 83.045 1.00 40.72 99 TYR A C 1
ATOM 718 O O . TYR A 1 99 ? -57.580 1.801 84.116 1.00 40.72 99 TYR A O 1
ATOM 726 N N . ARG A 1 100 ? -57.462 0.053 82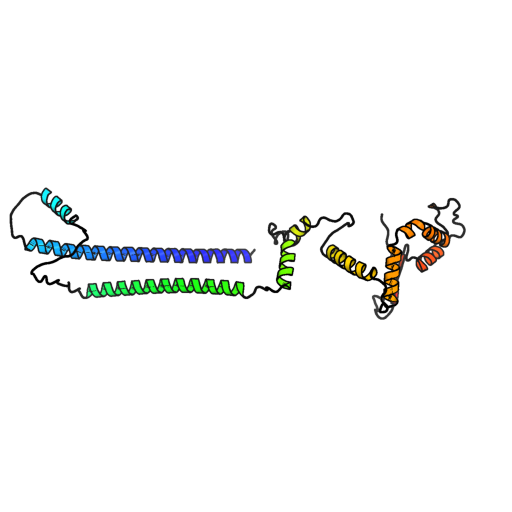.703 1.00 50.03 100 ARG A N 1
ATOM 727 C CA . ARG A 1 100 ? -56.508 -0.737 83.502 1.00 50.03 100 ARG A CA 1
ATOM 728 C C . ARG A 1 100 ? -55.205 0.057 83.660 1.00 50.03 100 ARG A C 1
ATOM 730 O O . ARG A 1 100 ? -54.532 0.391 82.683 1.00 50.03 100 ARG A O 1
ATOM 737 N N . ARG A 1 101 ? -54.839 0.395 84.900 1.00 52.62 101 ARG A N 1
ATOM 738 C CA . ARG A 1 101 ? -53.619 1.153 85.223 1.00 52.62 101 ARG A CA 1
ATOM 739 C C . ARG A 1 101 ? -52.427 0.191 85.205 1.00 52.62 101 ARG A C 1
ATOM 741 O O . ARG A 1 101 ? -52.162 -0.485 86.189 1.00 52.62 101 ARG A O 1
ATOM 748 N N . TRP A 1 102 ? -51.755 0.114 84.059 1.00 51.41 102 TRP A N 1
ATOM 749 C CA . TRP A 1 102 ? -50.579 -0.732 83.813 1.00 51.41 102 TRP A CA 1
ATOM 750 C C . TRP A 1 102 ? -49.566 -0.680 84.963 1.00 51.41 102 TRP A C 1
ATOM 752 O O . TRP A 1 102 ? -49.209 0.408 85.435 1.00 51.41 102 TRP A O 1
ATOM 762 N N . THR A 1 103 ? -49.067 -1.842 85.383 1.00 68.94 103 THR A N 1
ATOM 763 C CA . THR A 1 103 ? -48.039 -1.924 86.426 1.00 68.94 103 THR A CA 1
ATOM 764 C C . THR A 1 103 ? -46.698 -1.391 85.898 1.00 68.94 103 THR A C 1
ATOM 766 O O . THR A 1 103 ? -46.424 -1.418 84.695 1.00 68.94 103 THR A O 1
ATOM 769 N N . LYS A 1 104 ? -45.826 -0.871 86.779 1.00 70.06 104 LYS A N 1
ATOM 770 C CA . LYS A 1 104 ? -44.550 -0.235 86.370 1.00 70.06 104 LYS A CA 1
ATOM 771 C C . LYS A 1 104 ? -43.660 -1.159 85.517 1.00 70.06 104 LYS A C 1
ATOM 773 O O . LYS A 1 104 ? -42.933 -0.668 84.659 1.00 70.06 104 LYS A O 1
ATOM 778 N N . ARG A 1 105 ? -43.744 -2.479 85.727 1.00 64.56 105 ARG A N 1
ATOM 779 C CA . ARG A 1 105 ? -42.985 -3.498 84.981 1.00 64.56 105 ARG A CA 1
ATOM 780 C C . ARG A 1 105 ? -43.521 -3.723 83.560 1.00 64.56 105 ARG A C 1
ATOM 782 O O . ARG A 1 105 ? -42.721 -3.848 82.642 1.00 64.56 105 ARG A O 1
ATOM 789 N N . GLU A 1 106 ? -44.837 -3.683 83.348 1.00 67.00 106 GLU A N 1
ATOM 790 C CA . GLU A 1 106 ? -45.440 -3.836 82.010 1.00 67.00 106 GLU A CA 1
ATOM 791 C C . GLU A 1 106 ? -45.179 -2.613 81.118 1.00 67.00 106 GLU A C 1
ATOM 793 O O . GLU A 1 106 ? -44.885 -2.756 79.934 1.00 67.00 106 GLU A O 1
ATOM 798 N N . ARG A 1 107 ? -45.201 -1.400 81.692 1.00 70.12 107 ARG A N 1
ATOM 799 C CA . ARG A 1 107 ? -44.834 -0.171 80.960 1.00 70.12 107 ARG A CA 1
ATOM 800 C C . ARG A 1 107 ? -43.368 -0.163 80.533 1.00 70.12 107 ARG A C 1
ATOM 802 O O . ARG A 1 107 ? -43.061 0.303 79.440 1.00 70.12 107 ARG A O 1
ATOM 809 N N . LEU A 1 108 ? -42.481 -0.686 81.382 1.00 78.31 108 LEU A N 1
ATOM 810 C CA . LEU A 1 108 ? -41.058 -0.815 81.072 1.00 78.31 108 LEU A CA 1
ATOM 811 C C . LEU A 1 108 ? -40.827 -1.815 79.929 1.00 78.31 108 LEU A C 1
ATOM 813 O O . LEU A 1 108 ? -40.087 -1.512 79.000 1.00 78.31 108 LEU A O 1
ATOM 817 N N . LEU A 1 109 ? -41.500 -2.970 79.961 1.00 76.31 109 LEU A N 1
ATOM 818 C CA . LEU A 1 109 ? -41.395 -3.984 78.907 1.00 76.31 109 LEU A CA 1
ATOM 819 C C . LEU A 1 109 ? -41.923 -3.484 77.557 1.00 76.31 109 LEU A C 1
ATOM 821 O O . LEU A 1 109 ? -41.262 -3.681 76.539 1.00 76.31 109 LEU A O 1
ATOM 825 N N . LEU A 1 110 ? -43.060 -2.780 77.542 1.00 75.94 110 LEU A N 1
ATOM 826 C CA . LEU A 1 110 ? -43.569 -2.163 76.316 1.00 75.94 110 LEU A CA 1
ATOM 827 C C . LEU A 1 110 ? -42.635 -1.087 75.764 1.00 75.94 110 LEU A C 1
ATOM 829 O O . LEU A 1 110 ? -42.422 -1.033 74.555 1.00 75.94 110 LEU A O 1
ATOM 833 N N . ALA A 1 111 ? -42.063 -0.248 76.631 1.00 80.31 111 ALA A N 1
ATOM 834 C CA . ALA A 1 111 ? -41.123 0.784 76.209 1.00 80.31 111 ALA A CA 1
ATOM 835 C C . ALA A 1 111 ? -39.850 0.177 75.596 1.00 80.31 111 ALA A C 1
ATOM 837 O O . ALA A 1 111 ? -39.387 0.656 74.564 1.00 80.31 111 ALA A O 1
ATOM 838 N N . LEU A 1 112 ? -39.322 -0.907 76.176 1.00 77.12 112 LEU A N 1
ATOM 839 C CA . LEU A 1 112 ? -38.159 -1.621 75.639 1.00 77.12 112 LEU A CA 1
ATOM 840 C C . LEU A 1 112 ? -38.466 -2.316 74.304 1.00 77.12 112 LEU A C 1
ATOM 842 O O . LEU A 1 112 ? -37.653 -2.239 73.386 1.00 77.12 112 LEU A O 1
ATOM 846 N N . CYS A 1 113 ? -39.645 -2.930 74.155 1.00 78.50 113 CYS A N 1
ATOM 847 C CA . CYS A 1 113 ? -40.064 -3.538 72.886 1.00 78.50 113 CYS A CA 1
ATOM 848 C C . CYS A 1 113 ? -40.269 -2.486 71.788 1.00 78.50 113 CYS A C 1
ATOM 850 O O . CYS A 1 113 ? -39.834 -2.688 70.656 1.00 78.50 113 CYS A O 1
ATOM 852 N N . ALA A 1 114 ? -40.881 -1.345 72.120 1.00 79.62 114 ALA A N 1
ATOM 853 C CA . ALA A 1 114 ? -41.047 -0.235 71.187 1.00 79.62 114 ALA A CA 1
ATOM 854 C C . ALA A 1 114 ? -39.691 0.359 70.772 1.00 79.62 114 ALA A C 1
ATOM 856 O O . ALA A 1 114 ? -39.464 0.597 69.588 1.00 79.62 114 ALA A O 1
ATOM 857 N N . LEU A 1 115 ? -38.763 0.532 71.720 1.00 85.62 115 LEU A N 1
ATOM 858 C CA . LEU A 1 115 ? -37.407 1.007 71.443 1.00 85.62 115 LEU A CA 1
ATOM 859 C C . LEU A 1 115 ? -36.643 0.037 70.530 1.00 85.62 115 LEU A C 1
ATOM 861 O O . LEU A 1 115 ? -36.018 0.475 69.568 1.00 85.62 115 LEU A O 1
ATOM 865 N N . PHE A 1 116 ? -36.735 -1.271 70.786 1.00 80.25 116 PHE A N 1
ATOM 866 C CA . PHE A 1 116 ? -36.112 -2.298 69.950 1.00 80.25 116 PHE A CA 1
ATOM 867 C C . PHE A 1 116 ? -36.702 -2.323 68.534 1.00 80.25 116 PHE A C 1
ATOM 869 O O . PHE A 1 116 ? -35.956 -2.360 67.560 1.00 80.25 116 PHE A O 1
ATOM 876 N N . PHE A 1 117 ? -38.028 -2.217 68.404 1.00 79.31 117 PHE A N 1
ATOM 877 C CA . PHE A 1 117 ? -38.697 -2.151 67.104 1.00 79.31 117 PHE A CA 1
ATOM 878 C C . PHE A 1 117 ? -38.260 -0.922 66.298 1.00 79.31 117 PHE A C 1
ATOM 880 O O . PHE A 1 117 ? -37.932 -1.043 65.119 1.00 79.31 117 PHE A O 1
ATOM 887 N N . ILE A 1 118 ? -38.172 0.248 66.940 1.00 83.56 118 ILE A N 1
ATOM 888 C CA . ILE A 1 118 ? -37.658 1.472 66.311 1.00 83.56 118 ILE A CA 1
ATOM 889 C C . ILE A 1 118 ? -36.204 1.271 65.860 1.00 83.56 118 ILE A C 1
ATOM 891 O O . ILE A 1 118 ? -35.862 1.624 64.734 1.00 83.56 118 ILE A O 1
ATOM 895 N N . LEU A 1 119 ? -35.363 0.645 66.688 1.00 84.56 119 LEU A N 1
ATOM 896 C CA . LEU A 1 119 ? -33.972 0.329 66.350 1.00 84.56 119 LEU A CA 1
ATOM 897 C C . LEU A 1 119 ? -33.863 -0.605 65.134 1.00 84.56 119 LEU A C 1
ATOM 899 O O . LEU A 1 119 ? -33.053 -0.351 64.242 1.00 84.56 119 LEU A O 1
ATOM 903 N N . CYS A 1 120 ? -34.707 -1.636 65.048 1.00 79.94 120 CYS A N 1
ATOM 904 C CA . CYS A 1 120 ? -34.764 -2.539 63.897 1.00 79.94 120 CYS A CA 1
ATOM 905 C C . CYS A 1 120 ? -35.226 -1.824 62.620 1.00 79.94 120 CYS A C 1
ATOM 907 O O . CYS A 1 120 ? -34.612 -2.002 61.569 1.00 79.94 120 CYS A O 1
ATOM 909 N N . VAL A 1 121 ? -36.265 -0.986 62.699 1.00 81.06 121 VAL A N 1
ATOM 910 C CA . VAL A 1 121 ? -36.762 -0.212 61.547 1.00 81.06 121 VAL A CA 1
ATOM 911 C C . VAL A 1 121 ? -35.693 0.762 61.046 1.00 81.06 121 VAL A C 1
ATOM 913 O O . VAL A 1 121 ? -35.460 0.849 59.840 1.00 81.06 121 VAL A O 1
ATOM 916 N N . VAL A 1 122 ? -34.987 1.442 61.955 1.00 85.31 122 VAL A N 1
ATOM 917 C CA . VAL A 1 122 ? -33.871 2.336 61.609 1.00 85.31 122 VAL A CA 1
ATOM 918 C C . VAL A 1 122 ? -32.722 1.555 60.970 1.00 85.31 122 VAL A C 1
ATOM 920 O O . VAL A 1 122 ? -32.203 1.979 59.941 1.00 85.31 122 VAL A O 1
ATOM 923 N N . PHE A 1 123 ? -32.349 0.395 61.516 1.00 81.12 123 PHE A N 1
ATOM 924 C CA . PHE A 1 123 ? -31.289 -0.443 60.951 1.00 81.12 123 PHE A CA 1
ATOM 925 C C . PHE A 1 123 ? -31.616 -0.904 59.524 1.00 81.12 123 PHE A C 1
ATOM 927 O O . PHE A 1 123 ? -30.781 -0.787 58.626 1.00 81.12 123 PHE A O 1
ATOM 934 N N . VAL A 1 124 ? -32.850 -1.359 59.292 1.00 79.69 124 VAL A N 1
ATOM 935 C CA . VAL A 1 124 ? -33.329 -1.774 57.968 1.00 79.69 124 VAL A CA 1
ATOM 936 C C . VAL A 1 124 ? -33.340 -0.588 56.996 1.00 79.69 124 VAL A C 1
ATOM 938 O O . VAL A 1 124 ? -32.815 -0.704 55.890 1.00 79.69 124 VAL A O 1
ATOM 941 N N . ALA A 1 125 ? -33.834 0.583 57.408 1.00 78.12 125 ALA A N 1
ATOM 942 C CA . ALA A 1 125 ? -33.821 1.790 56.578 1.00 78.12 125 ALA A CA 1
ATOM 943 C C . ALA A 1 125 ? -32.391 2.241 56.209 1.00 78.12 125 ALA A C 1
ATOM 945 O O . ALA A 1 125 ? -32.121 2.613 55.062 1.00 78.12 125 ALA A O 1
ATOM 946 N N . VAL A 1 126 ? -31.444 2.158 57.148 1.00 80.81 126 VAL A N 1
ATOM 947 C CA . VAL A 1 126 ? -30.027 2.461 56.890 1.00 80.81 126 VAL A CA 1
ATOM 948 C C . VAL A 1 126 ? -29.411 1.434 55.933 1.00 80.81 126 VAL A C 1
ATOM 950 O O . VAL A 1 126 ? -28.697 1.816 55.009 1.00 80.81 126 VAL A O 1
ATOM 953 N N . ALA A 1 127 ? -29.718 0.143 56.078 1.00 78.75 127 ALA A N 1
ATOM 954 C CA . ALA A 1 127 ? -29.229 -0.892 55.166 1.00 78.75 127 ALA A CA 1
ATOM 955 C C . ALA A 1 127 ? -29.739 -0.688 53.724 1.00 78.75 127 ALA A C 1
ATOM 957 O O . ALA A 1 127 ? -28.941 -0.687 52.784 1.00 78.75 127 ALA A O 1
ATOM 958 N N . PHE A 1 128 ? -31.038 -0.415 53.547 1.00 72.06 128 PHE A N 1
ATOM 959 C CA . PHE A 1 128 ? -31.639 -0.158 52.231 1.00 72.06 128 PHE A CA 1
ATOM 960 C C . PHE A 1 128 ? -31.091 1.107 51.559 1.00 72.06 128 PHE A C 1
ATOM 962 O O . PHE A 1 128 ? -30.815 1.110 50.357 1.00 72.06 128 PHE A O 1
ATOM 969 N N . THR A 1 129 ? -30.893 2.186 52.320 1.00 75.69 129 THR A N 1
ATOM 970 C CA . THR A 1 129 ? -30.347 3.437 51.767 1.00 75.69 129 THR A CA 1
ATOM 971 C C . THR A 1 129 ? -28.880 3.295 51.362 1.00 75.69 129 THR A C 1
ATOM 973 O O . THR A 1 129 ? -28.478 3.862 50.345 1.00 75.69 129 THR A O 1
ATOM 976 N N . ARG A 1 130 ? -28.080 2.498 52.085 1.00 74.06 130 ARG A N 1
ATOM 977 C CA . ARG A 1 130 ? -26.685 2.219 51.706 1.00 74.06 130 ARG A CA 1
ATOM 978 C C . ARG A 1 130 ? -26.564 1.382 50.431 1.00 74.06 130 ARG A C 1
ATOM 980 O O . ARG A 1 130 ? -25.702 1.698 49.612 1.00 74.06 130 ARG A O 1
ATOM 987 N N . ASP A 1 131 ? -27.424 0.384 50.231 1.00 75.12 131 ASP A N 1
ATOM 988 C CA . ASP A 1 131 ? -27.451 -0.428 49.002 1.00 75.12 131 ASP A CA 1
ATOM 989 C C . ASP A 1 131 ? -27.833 0.433 47.778 1.00 75.12 131 ASP A C 1
ATOM 991 O O . ASP A 1 131 ? -27.117 0.467 46.773 1.00 75.12 131 ASP A O 1
ATOM 995 N N . ALA A 1 132 ? -28.876 1.263 47.907 1.00 74.38 132 ALA A N 1
ATOM 996 C CA . ALA A 1 132 ? -29.303 2.186 46.851 1.00 74.38 132 ALA A CA 1
ATOM 997 C C . ALA A 1 132 ? -28.217 3.222 46.481 1.00 74.38 132 ALA A C 1
ATOM 999 O O . ALA A 1 132 ? -27.974 3.516 45.303 1.00 74.38 132 ALA A O 1
ATOM 1000 N N . GLN A 1 133 ? -27.512 3.757 47.481 1.00 73.06 133 GLN A N 1
ATOM 1001 C CA . GLN A 1 133 ? -26.385 4.674 47.281 1.00 73.06 133 GLN A CA 1
ATOM 1002 C C . GLN A 1 133 ? -25.194 3.989 46.584 1.00 73.06 133 GLN A C 1
ATOM 1004 O O . GLN A 1 133 ? -24.560 4.596 45.722 1.00 73.06 133 GLN A O 1
ATOM 1009 N N . LEU A 1 134 ? -24.901 2.722 46.896 1.00 70.38 134 LEU A N 1
ATOM 1010 C CA . LEU A 1 134 ? -23.822 1.974 46.241 1.00 70.38 134 LEU A CA 1
ATOM 1011 C C . LEU A 1 134 ? -24.152 1.664 44.771 1.00 70.38 134 LEU A C 1
ATOM 1013 O O . LEU A 1 134 ? -23.315 1.886 43.893 1.00 70.38 134 LEU A O 1
ATOM 1017 N N . ARG A 1 135 ? -25.391 1.242 44.482 1.00 70.81 135 ARG A N 1
ATOM 1018 C CA . ARG A 1 135 ? -25.864 0.985 43.108 1.00 70.81 135 ARG A CA 1
ATOM 1019 C C . ARG A 1 135 ? -25.834 2.239 42.237 1.00 70.81 135 ARG A C 1
ATOM 1021 O O . ARG A 1 135 ? -25.379 2.188 41.096 1.00 70.81 135 ARG A O 1
ATOM 1028 N N . SER A 1 136 ? -26.277 3.374 42.776 1.00 73.75 136 SER A N 1
ATOM 1029 C CA . SER A 1 136 ? -26.259 4.655 42.054 1.00 73.75 136 SER A CA 1
ATOM 1030 C C . SER A 1 136 ? -24.841 5.167 41.779 1.00 73.75 136 SER A C 1
ATOM 1032 O O . SER A 1 136 ? -24.594 5.690 40.693 1.00 73.75 136 SER A O 1
ATOM 1034 N N . LYS A 1 137 ? -23.886 4.968 42.701 1.00 71.31 137 LYS A N 1
ATOM 1035 C CA . LYS A 1 137 ? -22.470 5.301 42.471 1.00 71.31 137 LYS A CA 1
ATOM 1036 C C . LYS A 1 137 ? -21.833 4.430 41.386 1.00 71.31 137 LYS A C 1
ATOM 1038 O O . LYS A 1 137 ? -21.158 4.979 40.520 1.00 71.31 137 LYS A O 1
ATOM 1043 N N . LEU A 1 138 ? -22.087 3.117 41.379 1.00 69.31 138 LEU A N 1
ATOM 1044 C CA . LEU A 1 138 ? -21.603 2.222 40.314 1.00 69.31 138 LEU A CA 1
ATOM 1045 C C . LEU A 1 138 ? -22.203 2.580 38.942 1.00 69.31 138 LEU A C 1
ATOM 1047 O O . LEU A 1 138 ? -21.486 2.631 37.946 1.00 69.31 138 LEU A O 1
ATOM 1051 N N . SER A 1 139 ? -23.503 2.879 38.896 1.00 65.06 139 SER A N 1
ATOM 1052 C CA . SER A 1 139 ? -24.201 3.285 37.668 1.00 65.06 139 SER A CA 1
ATOM 1053 C C . SER A 1 139 ? -23.667 4.607 37.101 1.00 65.06 139 SER A C 1
ATOM 1055 O O . SER A 1 139 ? -23.372 4.702 35.906 1.00 65.06 139 SER A O 1
ATOM 1057 N N . ARG A 1 140 ? -23.461 5.616 37.959 1.00 58.56 140 ARG A N 1
ATOM 1058 C CA . ARG A 1 140 ? -22.947 6.935 37.556 1.00 58.56 140 ARG A CA 1
ATOM 1059 C C . ARG A 1 140 ? -21.471 6.886 37.131 1.00 58.56 140 ARG A C 1
ATOM 1061 O O . ARG A 1 140 ? -21.097 7.577 36.191 1.00 58.56 140 ARG A O 1
ATOM 1068 N N . ALA A 1 141 ? -20.657 6.025 37.750 1.00 59.78 141 ALA A N 1
ATOM 1069 C CA . ALA A 1 141 ? -19.269 5.787 37.335 1.00 59.78 141 ALA A CA 1
ATOM 1070 C C . ALA A 1 141 ? -19.155 5.100 35.957 1.00 59.78 141 ALA A C 1
ATOM 1072 O O . ALA A 1 141 ? -18.221 5.384 35.208 1.00 59.78 141 ALA A O 1
ATOM 1073 N N . SER A 1 142 ? -20.113 4.234 35.606 1.00 60.66 142 SER A N 1
ATOM 1074 C CA . SER A 1 142 ? -20.171 3.565 34.297 1.00 60.66 142 SER A CA 1
ATOM 1075 C C . SER A 1 142 ? -20.608 4.513 33.171 1.00 60.66 142 SER A C 1
ATOM 1077 O O . SER A 1 142 ? -20.061 4.487 32.073 1.00 60.66 142 SER A O 1
ATOM 1079 N N . SER A 1 143 ? -21.553 5.415 33.451 1.00 59.94 143 SER A N 1
ATOM 1080 C CA . SER A 1 143 ? -22.156 6.288 32.432 1.00 59.94 143 SER A CA 1
ATOM 1081 C C . SER A 1 143 ? -21.383 7.582 32.148 1.00 59.94 143 SER A C 1
ATOM 1083 O O . SER A 1 143 ? -21.524 8.132 31.061 1.00 59.94 143 SER A O 1
ATOM 1085 N N . GLN A 1 144 ? -20.532 8.065 33.061 1.00 59.78 144 GLN A N 1
ATOM 1086 C CA . GLN A 1 144 ? -19.784 9.316 32.848 1.00 59.78 144 GLN A CA 1
ATOM 1087 C C . GLN A 1 144 ? -18.485 9.183 32.032 1.00 59.78 144 GLN A C 1
ATOM 1089 O O . GLN A 1 144 ? -17.899 10.206 31.693 1.00 59.78 144 GLN A O 1
ATOM 1094 N N . ASN A 1 145 ? -18.045 7.972 31.673 1.00 81.88 145 ASN A N 1
ATOM 1095 C CA . ASN A 1 145 ? -16.740 7.758 31.025 1.00 81.88 145 ASN A CA 1
ATOM 1096 C C . ASN A 1 145 ? -16.813 7.219 29.583 1.00 81.88 145 ASN A C 1
ATOM 1098 O O . ASN A 1 145 ? -15.782 6.867 29.011 1.00 81.88 145 ASN A O 1
ATOM 1102 N N . VAL A 1 146 ? -18.002 7.130 28.976 1.00 87.94 146 VAL A N 1
ATOM 1103 C CA . VAL A 1 146 ? -18.158 6.588 27.614 1.00 87.94 146 VAL A CA 1
ATOM 1104 C C . VAL A 1 146 ? -18.141 7.716 26.585 1.00 87.94 146 VAL A C 1
ATOM 1106 O O . VAL A 1 146 ? -18.955 8.637 26.634 1.00 87.94 146 VAL A O 1
ATOM 1109 N N . CYS A 1 147 ? -17.221 7.635 25.623 1.00 92.50 147 CYS A N 1
ATOM 1110 C CA . CYS A 1 147 ? -17.132 8.598 24.531 1.00 92.50 147 CYS A CA 1
ATOM 1111 C C . CYS A 1 147 ? -18.292 8.429 23.536 1.00 92.50 147 CYS A C 1
ATOM 1113 O O . CYS A 1 147 ? -18.433 7.374 22.925 1.00 92.50 147 CYS A O 1
ATOM 1115 N N . MET A 1 148 ? -19.064 9.498 23.315 1.00 94.25 148 MET A N 1
ATOM 1116 C CA . MET A 1 148 ? -20.200 9.529 22.375 1.00 94.25 148 MET A CA 1
ATOM 1117 C C . MET A 1 148 ? -19.975 10.468 21.181 1.00 94.25 148 MET A C 1
ATOM 1119 O O . MET A 1 148 ? -20.919 10.913 20.535 1.00 94.25 148 MET A O 1
ATOM 1123 N N . THR A 1 149 ? -18.722 10.813 20.877 1.00 96.25 149 THR A N 1
ATOM 1124 C CA . THR A 1 149 ? -18.425 11.585 19.663 1.00 96.25 149 THR A CA 1
ATOM 1125 C C . THR A 1 149 ? -18.671 10.732 18.417 1.00 96.25 149 THR A C 1
ATOM 1127 O O . THR A 1 149 ? -18.532 9.508 18.457 1.00 96.25 149 THR A O 1
ATOM 1130 N N . GLN A 1 150 ? -18.962 11.373 17.281 1.00 97.12 150 GLN A N 1
ATOM 1131 C CA . GLN A 1 150 ? -19.152 10.674 16.004 1.00 97.12 150 GLN A CA 1
ATOM 1132 C C . GLN A 1 150 ? -17.965 9.758 15.655 1.00 97.12 150 GLN A C 1
ATOM 1134 O O . GLN A 1 150 ? -18.157 8.641 15.176 1.00 97.12 150 GLN A O 1
ATOM 1139 N N . SER A 1 151 ? -16.736 10.213 15.928 1.00 96.94 151 SER A N 1
ATOM 1140 C CA . SER A 1 151 ? -15.517 9.426 15.712 1.00 96.94 151 SER A CA 1
ATOM 1141 C C . SER A 1 151 ? -15.475 8.175 16.596 1.00 96.94 151 SER A C 1
ATOM 1143 O O . SER A 1 151 ? -15.215 7.078 16.097 1.00 96.94 151 SER A O 1
ATOM 1145 N N . CYS A 1 152 ? -15.807 8.309 17.886 1.00 96.75 152 CYS A N 1
ATOM 1146 C CA . CYS A 1 152 ? -15.864 7.179 18.814 1.00 96.75 152 CYS A CA 1
ATOM 1147 C C . CYS A 1 152 ? -16.914 6.148 18.393 1.00 96.75 152 CYS A C 1
ATOM 1149 O O . CYS A 1 152 ? -16.603 4.962 18.330 1.00 96.75 152 CYS A O 1
ATOM 1151 N N . ILE A 1 153 ? -18.124 6.591 18.037 1.00 96.56 153 ILE A N 1
ATOM 1152 C CA . ILE A 1 153 ? -19.213 5.697 17.616 1.00 96.56 153 ILE A CA 1
ATOM 1153 C C . ILE A 1 153 ? -18.829 4.943 16.337 1.00 96.56 153 ILE A C 1
ATOM 1155 O O . ILE A 1 153 ? -18.980 3.722 16.270 1.00 96.56 153 ILE A O 1
ATOM 1159 N N . ARG A 1 154 ? -18.284 5.643 15.333 1.00 97.19 154 ARG A N 1
ATOM 1160 C CA . ARG A 1 154 ? -17.841 5.025 14.074 1.00 97.19 154 ARG A CA 1
ATOM 1161 C C . ARG A 1 154 ? -16.730 4.002 14.302 1.00 97.19 154 ARG A C 1
ATOM 1163 O O . ARG A 1 154 ? -16.815 2.892 13.786 1.00 97.19 154 ARG A O 1
ATOM 1170 N N . THR A 1 155 ? -15.715 4.366 15.082 1.00 96.25 155 THR A N 1
ATOM 1171 C CA . THR A 1 155 ? -14.566 3.493 15.365 1.00 96.25 155 THR A CA 1
ATOM 1172 C C . THR A 1 155 ? -14.998 2.257 16.152 1.00 96.25 155 THR A C 1
ATOM 1174 O O . THR A 1 155 ? -14.620 1.144 15.798 1.00 96.25 155 THR A O 1
ATOM 1177 N N . ALA A 1 156 ? -15.843 2.430 17.175 1.00 96.50 156 ALA A N 1
ATOM 1178 C CA . ALA A 1 156 ? -16.393 1.316 17.941 1.00 96.50 156 ALA A CA 1
ATOM 1179 C C . ALA A 1 156 ? -17.217 0.376 17.050 1.00 96.50 156 ALA A C 1
ATOM 1181 O O . ALA A 1 156 ? -17.026 -0.833 17.112 1.00 96.50 156 ALA A O 1
ATOM 1182 N N . SER A 1 157 ? -18.063 0.922 16.170 1.00 95.56 157 SER A N 1
ATOM 1183 C CA . SER A 1 157 ? -18.870 0.120 15.240 1.00 95.56 157 SER A CA 1
ATOM 1184 C C . SER A 1 157 ? -17.991 -0.717 14.305 1.00 95.56 157 SER A C 1
ATOM 1186 O O . SER A 1 157 ? -18.181 -1.924 14.203 1.00 95.56 157 SER A O 1
ATOM 1188 N N . GLN A 1 158 ? -16.975 -0.103 13.689 1.00 92.56 158 GLN A N 1
ATOM 1189 C CA . GLN A 1 158 ? -16.040 -0.802 12.800 1.00 92.56 158 GLN A CA 1
ATOM 1190 C C . GLN A 1 158 ? -15.256 -1.908 13.517 1.00 92.56 158 GLN A C 1
ATOM 1192 O O . GLN A 1 158 ? -15.050 -2.979 12.950 1.00 92.56 158 GLN A O 1
ATOM 1197 N N . LEU A 1 159 ? -14.836 -1.663 14.762 1.00 94.81 159 LEU A N 1
ATOM 1198 C CA . LEU A 1 159 ? -14.169 -2.670 15.583 1.00 94.81 159 LEU A CA 1
ATOM 1199 C C . LEU A 1 159 ? -15.108 -3.849 15.868 1.00 94.81 159 LEU A C 1
ATOM 1201 O O . LEU A 1 159 ? -14.764 -4.997 15.599 1.00 94.81 159 LEU A O 1
ATOM 1205 N N . MET A 1 160 ? -16.314 -3.564 16.361 1.00 94.81 160 MET A N 1
ATOM 1206 C CA . MET A 1 160 ? -17.295 -4.587 16.734 1.00 94.81 160 MET A CA 1
ATOM 1207 C C . MET A 1 160 ? -17.760 -5.430 15.540 1.00 94.81 160 MET A C 1
ATOM 1209 O O . MET A 1 160 ? -18.045 -6.613 15.700 1.00 94.81 160 MET A O 1
ATOM 1213 N N . GLU A 1 161 ? -17.813 -4.857 14.336 1.00 93.88 161 GLU A N 1
ATOM 1214 C CA . GLU A 1 161 ? -18.197 -5.573 13.114 1.00 93.88 161 GLU A CA 1
ATOM 1215 C C . GLU A 1 161 ? -17.218 -6.681 12.701 1.00 93.88 161 GLU A C 1
ATOM 1217 O O . GLU A 1 161 ? -17.634 -7.626 12.018 1.00 93.88 161 GLU A O 1
ATOM 1222 N N . GLY A 1 162 ? -15.940 -6.548 13.072 1.00 94.31 162 GLY A N 1
ATOM 1223 C CA . GLY A 1 162 ? -14.887 -7.518 12.766 1.00 94.31 162 GLY A CA 1
ATOM 1224 C C . GLY A 1 162 ? -14.725 -8.616 13.818 1.00 94.31 162 GLY A C 1
ATOM 1225 O O . GLY A 1 162 ? -14.289 -9.721 13.478 1.00 94.31 162 GLY A O 1
ATOM 1226 N N . MET A 1 163 ? -15.131 -8.333 15.057 1.00 97.00 163 MET A N 1
ATOM 1227 C CA . MET A 1 163 ? -14.956 -9.221 16.205 1.00 97.00 163 MET A CA 1
ATOM 1228 C C . MET A 1 163 ? -15.897 -10.430 16.177 1.00 97.00 163 MET A C 1
ATOM 1230 O O . MET A 1 163 ? -17.035 -10.369 15.705 1.00 97.00 163 MET A O 1
ATOM 1234 N N . ASP A 1 164 ? -15.424 -11.543 16.724 1.00 97.69 164 ASP A N 1
ATOM 1235 C CA . ASP A 1 164 ? -16.172 -12.770 16.962 1.00 97.69 164 ASP A CA 1
ATOM 1236 C C . ASP A 1 164 ? -16.238 -13.066 18.466 1.00 97.69 164 ASP A C 1
ATOM 1238 O O . ASP A 1 164 ? -15.344 -13.681 19.043 1.00 97.69 164 ASP A O 1
ATOM 1242 N N . TYR A 1 165 ? -17.331 -12.652 19.108 1.00 96.06 165 TYR A N 1
ATOM 1243 C CA . TYR A 1 165 ? -17.545 -12.861 20.544 1.00 96.06 165 TYR A CA 1
ATOM 1244 C C . TYR A 1 165 ? -17.762 -14.328 20.945 1.00 96.06 165 TYR A C 1
ATOM 1246 O O . TYR A 1 165 ? -17.857 -14.611 22.138 1.00 96.06 165 TYR A O 1
ATOM 1254 N N . SER A 1 166 ? -17.870 -15.257 19.987 1.00 96.44 166 SER A N 1
ATOM 1255 C CA . SER A 1 166 ? -17.967 -16.691 20.289 1.00 96.44 166 SER A CA 1
ATOM 1256 C C . SER A 1 166 ? -16.609 -17.331 20.593 1.00 96.44 166 SER A C 1
ATOM 1258 O O . SER A 1 166 ? -16.563 -18.393 21.211 1.00 96.44 166 SER A O 1
ATOM 1260 N N . ALA A 1 167 ? -15.509 -16.688 20.191 1.00 97.38 167 ALA A N 1
ATOM 1261 C CA . ALA A 1 167 ? -14.156 -17.160 20.444 1.00 97.38 167 ALA A CA 1
ATOM 1262 C C . ALA A 1 167 ? -13.616 -16.630 21.782 1.00 97.38 167 ALA A C 1
ATOM 1264 O O . ALA A 1 167 ? -13.826 -15.468 22.131 1.00 97.38 167 ALA A O 1
ATOM 1265 N N . ASP A 1 168 ? -12.889 -17.473 22.522 1.00 97.44 168 ASP A N 1
ATOM 1266 C CA . ASP A 1 168 ? -12.192 -17.055 23.742 1.00 97.44 168 ASP A CA 1
ATOM 1267 C C . ASP A 1 168 ? -10.930 -16.242 23.376 1.00 97.44 168 ASP A C 1
ATOM 1269 O O . ASP A 1 168 ? -9.988 -16.812 22.809 1.00 97.44 168 ASP A O 1
ATOM 1273 N N . PRO A 1 169 ? -10.854 -14.940 23.722 1.00 97.75 169 PRO A N 1
ATOM 1274 C CA . PRO A 1 169 ? -9.689 -14.107 23.425 1.00 97.75 169 PRO A CA 1
ATOM 1275 C C . PRO A 1 169 ? -8.399 -14.586 24.101 1.00 97.75 169 PRO A C 1
ATOM 1277 O O . PRO A 1 169 ? -7.313 -14.220 23.656 1.00 97.75 169 PRO A O 1
ATOM 1280 N N . CYS A 1 170 ? -8.488 -15.373 25.178 1.00 97.88 170 CYS A N 1
ATOM 1281 C CA . CYS A 1 170 ? -7.323 -15.936 25.856 1.00 97.88 170 CYS A CA 1
ATOM 1282 C C . CYS A 1 170 ? -6.752 -17.175 25.150 1.00 97.88 170 CYS A C 1
ATOM 1284 O O . CYS A 1 170 ? -5.630 -17.566 25.466 1.00 97.88 170 CYS A O 1
ATOM 1286 N N . GLN A 1 171 ? -7.503 -17.782 24.225 1.00 98.38 171 GLN A N 1
ATOM 1287 C CA . GLN A 1 171 ? -7.072 -18.948 23.447 1.00 98.38 171 GLN A CA 1
ATOM 1288 C C . GLN A 1 171 ? -6.682 -18.557 22.021 1.00 98.38 171 GLN A C 1
ATOM 1290 O O . GLN A 1 171 ? -5.599 -18.909 21.564 1.00 98.38 171 GLN A O 1
ATOM 1295 N N . ASP A 1 172 ? -7.543 -17.800 21.337 1.00 97.88 172 ASP A N 1
ATOM 1296 C CA . ASP A 1 172 ? -7.303 -17.323 19.975 1.00 97.88 172 ASP A CA 1
ATOM 1297 C C . ASP A 1 172 ? -7.785 -15.877 19.833 1.00 97.88 172 ASP A C 1
ATOM 1299 O O . ASP A 1 172 ? -8.928 -15.579 19.466 1.00 97.88 172 ASP A O 1
ATOM 1303 N N . PHE A 1 173 ? -6.877 -14.951 20.140 1.00 98.19 173 PHE A N 1
ATOM 1304 C CA . PHE A 1 173 ? -7.158 -13.528 20.024 1.00 98.19 173 PHE A CA 1
ATOM 1305 C C . PHE A 1 173 ? -7.397 -13.095 18.572 1.00 98.19 173 PHE A C 1
ATOM 1307 O O . PHE A 1 173 ? -8.141 -12.144 18.342 1.00 98.19 173 PHE A O 1
ATOM 1314 N N . PHE A 1 174 ? -6.806 -13.783 17.586 1.00 97.38 174 PHE A N 1
ATOM 1315 C CA . PHE A 1 174 ? -7.020 -13.456 16.178 1.00 97.38 174 PHE A CA 1
ATOM 1316 C C . PHE A 1 174 ? -8.446 -13.804 15.756 1.00 97.38 174 PHE A C 1
ATOM 1318 O O . PHE A 1 174 ? -9.124 -12.962 15.170 1.00 97.38 174 PHE A O 1
ATOM 1325 N N . GLN A 1 175 ? -8.939 -14.993 16.108 1.00 97.88 175 GLN A N 1
ATOM 1326 C CA . GLN A 1 175 ? -10.325 -15.363 15.839 1.00 97.88 175 GLN A CA 1
ATOM 1327 C C . GLN A 1 175 ? -11.296 -14.435 16.576 1.00 97.88 175 GLN A C 1
ATOM 1329 O O . GLN A 1 175 ? -12.242 -13.951 15.962 1.00 97.88 175 GLN A O 1
ATOM 1334 N N . PHE A 1 176 ? -11.042 -14.108 17.846 1.00 98.06 176 PHE A N 1
ATOM 1335 C CA . PHE A 1 176 ? -11.867 -13.150 18.589 1.00 98.06 176 PHE A CA 1
ATOM 1336 C C . PHE A 1 176 ? -11.882 -11.750 17.957 1.00 98.06 176 PHE A C 1
ATOM 1338 O O . PHE A 1 176 ? -12.934 -11.121 17.872 1.00 98.06 176 PHE A O 1
ATOM 1345 N N . ALA A 1 177 ? -10.737 -11.239 17.504 1.00 97.25 177 ALA A N 1
ATOM 1346 C CA . ALA A 1 177 ? -10.641 -9.884 16.967 1.00 97.25 177 ALA A CA 1
ATOM 1347 C C . ALA A 1 177 ? -11.098 -9.770 15.501 1.00 97.25 177 ALA A C 1
ATOM 1349 O O . ALA A 1 177 ? -11.672 -8.750 15.120 1.00 97.25 177 ALA A O 1
ATOM 1350 N N . CYS A 1 178 ? -10.853 -10.799 14.685 1.00 96.44 178 CYS A N 1
ATOM 1351 C CA . CYS A 1 178 ? -10.970 -10.746 13.223 1.00 96.44 178 CYS A CA 1
ATOM 1352 C C . CYS A 1 178 ? -11.902 -11.815 12.631 1.00 96.44 178 CYS A C 1
ATOM 1354 O O . CYS A 1 178 ? -12.153 -11.809 11.424 1.00 96.44 178 CYS A O 1
ATOM 1356 N N . GLY A 1 179 ? -12.409 -12.754 13.431 1.00 95.94 179 GLY A N 1
ATOM 1357 C CA . GLY A 1 179 ? -13.134 -13.928 12.941 1.00 95.94 179 GLY A CA 1
ATOM 1358 C C . GLY A 1 179 ? -14.370 -13.584 12.111 1.00 95.94 179 GLY A C 1
ATOM 1359 O O . GLY A 1 179 ? -14.615 -14.200 11.072 1.00 95.94 179 GLY A O 1
ATOM 1360 N N . THR A 1 180 ? -15.126 -12.555 12.505 1.00 96.31 180 THR A N 1
ATOM 1361 C CA . THR A 1 180 ? -16.271 -12.077 11.714 1.00 96.31 180 THR A CA 1
ATOM 1362 C C . THR A 1 180 ? -15.820 -11.333 10.462 1.00 96.31 180 THR A C 1
ATOM 1364 O O . THR A 1 180 ? -16.454 -11.481 9.414 1.00 96.31 180 THR A O 1
ATOM 1367 N N . TRP A 1 181 ? -14.718 -10.580 10.530 1.00 95.38 181 TRP A N 1
ATOM 1368 C CA . TRP A 1 181 ? -14.154 -9.899 9.364 1.00 95.38 181 TRP A CA 1
ATOM 1369 C C . TRP A 1 181 ? -13.789 -10.900 8.260 1.00 95.38 181 TRP A C 1
ATOM 1371 O O . TRP A 1 181 ? -14.242 -10.722 7.129 1.00 95.38 181 TRP A O 1
ATOM 1381 N N . ASN A 1 182 ? -13.091 -11.987 8.610 1.00 93.44 182 ASN A N 1
ATOM 1382 C CA . ASN A 1 182 ? -12.694 -13.052 7.679 1.00 93.44 182 ASN A CA 1
ATOM 1383 C C . ASN A 1 182 ? -13.900 -13.733 7.015 1.00 93.44 182 ASN A C 1
ATOM 1385 O O . ASN A 1 182 ? -13.863 -14.042 5.829 1.00 93.44 182 ASN A O 1
ATOM 1389 N N . ARG A 1 183 ? -14.996 -13.947 7.757 1.00 92.81 183 ARG A N 1
ATOM 1390 C CA . ARG A 1 183 ? -16.226 -14.537 7.198 1.00 92.81 183 ARG A CA 1
ATOM 1391 C C . ARG A 1 183 ? -16.938 -13.615 6.210 1.00 92.81 183 ARG A C 1
ATOM 1393 O O . ARG A 1 183 ? -17.566 -14.099 5.276 1.00 92.81 183 ARG A O 1
ATOM 1400 N N . LYS A 1 184 ? -16.892 -12.301 6.445 1.00 93.44 184 LYS A N 1
ATOM 1401 C CA . LYS A 1 184 ? -17.574 -11.303 5.605 1.00 93.44 184 LYS A CA 1
ATOM 1402 C C . LYS A 1 184 ? -16.758 -10.883 4.382 1.00 93.44 184 LYS A C 1
ATOM 1404 O O . LYS A 1 184 ? -17.348 -10.423 3.410 1.00 93.44 184 LYS A O 1
ATOM 1409 N N . HIS A 1 185 ? -15.434 -11.010 4.429 1.00 91.69 185 HIS A N 1
ATOM 1410 C CA . HIS A 1 185 ? -14.536 -10.529 3.382 1.00 91.69 185 HIS A CA 1
ATOM 1411 C C . HIS A 1 185 ? -13.801 -11.698 2.728 1.00 91.69 185 HIS A C 1
ATOM 1413 O O . HIS A 1 185 ? -12.701 -12.070 3.131 1.00 91.69 185 HIS A O 1
ATOM 1419 N N . VAL A 1 186 ? -14.427 -12.266 1.698 1.00 93.06 186 VAL A N 1
ATOM 1420 C CA . VAL A 1 186 ? -13.794 -13.269 0.836 1.00 93.06 186 VAL A CA 1
ATOM 1421 C C . VAL A 1 186 ? -12.721 -12.591 -0.014 1.00 93.06 186 VAL A C 1
ATOM 1423 O O . VAL A 1 186 ? -12.888 -11.444 -0.430 1.00 93.06 186 VAL A O 1
ATOM 1426 N N . ILE A 1 187 ? -11.620 -13.301 -0.259 1.00 95.19 187 ILE A N 1
ATOM 1427 C CA . ILE A 1 187 ? -10.534 -12.827 -1.116 1.00 95.19 187 ILE A CA 1
ATOM 1428 C C . ILE A 1 187 ? -11.080 -12.658 -2.547 1.00 95.19 187 ILE A C 1
ATOM 1430 O O . ILE A 1 187 ? -11.576 -13.635 -3.111 1.00 95.19 187 ILE A O 1
ATOM 1434 N N . PRO A 1 188 ? -11.029 -11.444 -3.125 1.00 93.62 188 PRO A N 1
ATOM 1435 C CA . PRO A 1 188 ? -11.434 -11.205 -4.510 1.00 93.62 188 PRO A CA 1
ATOM 1436 C C . PRO A 1 188 ? -10.594 -12.004 -5.518 1.00 93.62 188 PRO A C 1
ATOM 1438 O O . PRO A 1 188 ? -9.423 -12.270 -5.264 1.00 93.62 188 PRO A O 1
ATOM 1441 N N . GLU A 1 189 ? -11.158 -12.336 -6.684 1.00 95.38 189 GLU A N 1
ATOM 1442 C CA . GLU A 1 189 ? -10.473 -13.147 -7.711 1.00 95.38 189 GLU A CA 1
ATOM 1443 C C . GLU A 1 189 ? -9.202 -12.493 -8.276 1.00 95.38 189 GLU A C 1
ATOM 1445 O O . GLU A 1 189 ? -8.292 -13.182 -8.730 1.00 95.38 189 GLU A O 1
ATOM 1450 N N . ASP A 1 190 ? -9.114 -11.164 -8.231 1.00 93.81 190 ASP A N 1
ATOM 1451 C CA . ASP A 1 190 ? -7.964 -10.391 -8.698 1.00 93.81 190 ASP A CA 1
ATOM 1452 C C . ASP A 1 190 ? -6.817 -10.329 -7.676 1.00 93.81 190 ASP A C 1
ATOM 1454 O O . ASP A 1 190 ? -5.791 -9.698 -7.945 1.00 93.81 190 ASP A O 1
ATOM 1458 N N . LYS A 1 191 ? -6.966 -10.950 -6.495 1.00 92.62 191 LYS A N 1
ATOM 1459 C CA . LYS A 1 191 ? -5.998 -10.834 -5.398 1.00 92.62 191 LYS A CA 1
ATOM 1460 C C . LYS A 1 191 ? -5.617 -12.187 -4.793 1.00 92.62 191 LYS A C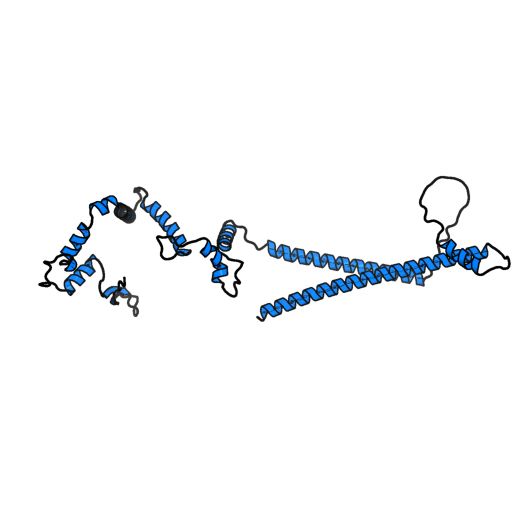 1
ATOM 1462 O O . LYS A 1 191 ? -6.476 -13.025 -4.552 1.00 92.62 191 LYS A O 1
ATOM 1467 N N . PRO A 1 192 ? -4.334 -12.391 -4.441 1.00 93.31 192 PRO A N 1
ATOM 1468 C CA . PRO A 1 192 ? -3.906 -13.591 -3.721 1.00 93.31 192 PRO A CA 1
ATOM 1469 C C . PRO A 1 192 ? -4.259 -13.543 -2.226 1.00 93.31 192 PRO A C 1
ATOM 1471 O O . PRO A 1 192 ? -4.363 -14.577 -1.573 1.00 93.31 192 PRO A O 1
ATOM 1474 N N . THR A 1 193 ? -4.412 -12.342 -1.666 1.00 93.75 193 THR A N 1
ATOM 1475 C CA . THR A 1 193 ? -4.703 -12.098 -0.250 1.00 93.75 193 THR A CA 1
ATOM 1476 C C . THR A 1 193 ? -5.633 -10.905 -0.106 1.00 93.75 193 THR A C 1
ATOM 1478 O O . THR A 1 193 ? -5.658 -10.020 -0.962 1.00 93.75 193 THR A O 1
ATOM 1481 N N . PHE A 1 194 ? -6.370 -10.852 1.002 1.00 95.38 194 PHE A N 1
ATOM 1482 C CA . PHE A 1 194 ? -7.188 -9.693 1.326 1.00 95.38 194 PHE A CA 1
ATOM 1483 C C . PHE A 1 194 ? -7.199 -9.435 2.832 1.00 95.38 194 PHE A C 1
ATOM 1485 O O . PHE A 1 194 ? -7.597 -10.292 3.617 1.00 95.38 194 PHE A O 1
ATOM 1492 N N . ASN A 1 195 ? -6.744 -8.251 3.232 1.00 93.25 195 ASN A N 1
ATOM 1493 C CA . ASN A 1 195 ? -6.735 -7.764 4.609 1.00 93.25 195 ASN A CA 1
ATOM 1494 C C . ASN A 1 195 ? -7.132 -6.271 4.672 1.00 93.25 195 ASN A C 1
ATOM 1496 O O . ASN A 1 195 ? -7.466 -5.637 3.666 1.00 93.25 195 ASN A O 1
ATOM 1500 N N . THR A 1 196 ? -7.089 -5.675 5.865 1.00 93.12 196 THR A N 1
ATOM 1501 C CA . THR A 1 196 ? -7.430 -4.257 6.067 1.00 93.12 196 THR A CA 1
ATOM 1502 C C . THR A 1 196 ? -6.526 -3.294 5.285 1.00 93.12 196 THR A C 1
ATOM 1504 O O . THR A 1 196 ? -7.015 -2.271 4.805 1.00 93.12 196 THR A O 1
ATOM 1507 N N . PHE A 1 197 ? -5.236 -3.605 5.107 1.00 94.75 197 PHE A N 1
ATOM 1508 C CA . PHE A 1 197 ? -4.337 -2.792 4.281 1.00 94.75 197 PHE A CA 1
ATOM 1509 C C . PHE A 1 197 ? -4.731 -2.859 2.806 1.00 94.75 197 PHE A C 1
ATOM 1511 O O . PHE A 1 197 ? -4.750 -1.824 2.148 1.00 94.75 197 PHE A O 1
ATOM 1518 N N . ASP A 1 198 ? -5.120 -4.034 2.304 1.00 95.25 198 ASP A N 1
ATOM 1519 C CA . ASP A 1 198 ? -5.587 -4.191 0.922 1.00 95.25 198 ASP A CA 1
ATOM 1520 C C . ASP A 1 198 ? -6.883 -3.417 0.664 1.00 95.25 198 ASP A C 1
ATOM 1522 O O . ASP A 1 198 ? -7.052 -2.828 -0.409 1.00 95.25 198 ASP A O 1
ATOM 1526 N N . LYS A 1 199 ? -7.793 -3.392 1.648 1.00 93.62 199 LYS A N 1
ATOM 1527 C CA . LYS A 1 199 ? -9.014 -2.580 1.593 1.00 93.62 199 LYS A CA 1
ATOM 1528 C C . LYS A 1 199 ? -8.681 -1.090 1.514 1.00 93.62 199 LYS A C 1
ATOM 1530 O O . LYS A 1 199 ? -9.140 -0.419 0.594 1.00 93.62 199 LYS A O 1
ATOM 1535 N N . LEU A 1 200 ? -7.857 -0.589 2.437 1.00 95.56 200 LEU A N 1
ATOM 1536 C CA . LEU A 1 200 ? -7.440 0.818 2.459 1.00 95.56 200 LEU A CA 1
ATOM 1537 C C . LEU A 1 200 ? -6.682 1.210 1.188 1.00 95.56 200 LEU A C 1
ATOM 1539 O O . LEU A 1 200 ? -6.905 2.286 0.640 1.00 95.56 200 LEU A O 1
ATOM 1543 N N . HIS A 1 201 ? -5.814 0.330 0.689 1.00 96.31 201 HIS A N 1
ATOM 1544 C CA . HIS A 1 201 ? -5.118 0.544 -0.571 1.00 96.31 201 HIS A CA 1
ATOM 1545 C C . HIS A 1 201 ? -6.106 0.632 -1.739 1.00 96.31 201 HIS A C 1
ATOM 1547 O O . HIS A 1 201 ? -5.979 1.525 -2.566 1.00 96.31 201 HIS A O 1
ATOM 1553 N N . GLY A 1 202 ? -7.123 -0.234 -1.786 1.00 95.06 202 GLY A N 1
ATOM 1554 C CA . GLY A 1 202 ? -8.190 -0.157 -2.787 1.00 95.06 202 GLY A CA 1
ATOM 1555 C C . GLY A 1 202 ? -8.956 1.169 -2.746 1.00 95.06 202 GLY A C 1
ATOM 1556 O O . GLY A 1 202 ? -9.141 1.800 -3.784 1.00 95.06 202 GLY A O 1
ATOM 1557 N N . GLU A 1 203 ? -9.342 1.631 -1.554 1.00 96.75 203 GLU A N 1
ATOM 1558 C CA . GLU A 1 203 ? -10.000 2.934 -1.365 1.00 96.75 203 GLU A CA 1
ATOM 1559 C C . GLU A 1 203 ? -9.100 4.098 -1.820 1.00 96.75 203 GLU A C 1
ATOM 1561 O O . GLU A 1 203 ? -9.556 5.003 -2.521 1.00 96.75 203 GLU A O 1
ATOM 1566 N N . LEU A 1 204 ? -7.801 4.047 -1.504 1.00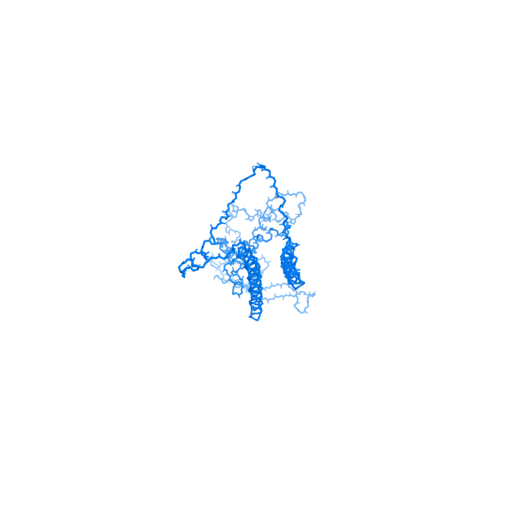 98.12 204 LEU A N 1
ATOM 1567 C CA . LEU A 1 204 ? -6.819 5.031 -1.963 1.00 98.12 204 LEU A CA 1
ATOM 1568 C C . LEU A 1 204 ? -6.672 5.033 -3.490 1.00 98.12 204 LEU A C 1
ATOM 1570 O O . LEU A 1 204 ? -6.639 6.102 -4.096 1.00 98.12 204 LEU A O 1
ATOM 1574 N N . GLN A 1 205 ? -6.603 3.860 -4.124 1.00 97.12 205 GLN A N 1
ATOM 1575 C CA . GLN A 1 205 ? -6.474 3.746 -5.580 1.00 97.12 205 GLN A CA 1
ATOM 1576 C C . GLN A 1 205 ? -7.664 4.374 -6.313 1.00 97.12 205 GLN A C 1
ATOM 1578 O O . GLN A 1 205 ? -7.476 4.977 -7.366 1.00 97.12 205 GLN A O 1
ATOM 1583 N N . ILE A 1 206 ? -8.874 4.305 -5.747 1.00 97.62 206 ILE A N 1
ATOM 1584 C CA . ILE A 1 206 ? -10.053 4.983 -6.309 1.00 97.62 206 ILE A CA 1
ATOM 1585 C C . ILE A 1 206 ? -9.861 6.504 -6.302 1.00 97.62 206 ILE A C 1
ATOM 1587 O O . ILE A 1 206 ? -10.140 7.156 -7.306 1.00 97.62 206 ILE A O 1
ATOM 1591 N N . ILE A 1 207 ? -9.353 7.065 -5.200 1.00 98.25 207 ILE A N 1
ATOM 1592 C CA . ILE A 1 207 ? -9.082 8.506 -5.084 1.00 98.25 207 ILE A CA 1
ATOM 1593 C C . ILE A 1 207 ? -7.975 8.921 -6.059 1.00 98.25 207 ILE A C 1
ATOM 1595 O O . ILE A 1 207 ? -8.109 9.919 -6.761 1.00 98.25 207 ILE A O 1
ATOM 1599 N N . VAL A 1 208 ? -6.887 8.152 -6.131 1.00 97.88 208 VAL A N 1
ATOM 1600 C CA . VAL A 1 208 ? -5.774 8.429 -7.052 1.00 97.88 208 VAL A CA 1
ATOM 1601 C C . VAL A 1 208 ? -6.238 8.358 -8.506 1.00 97.88 208 VAL A C 1
ATOM 1603 O O . VAL A 1 208 ? -5.893 9.241 -9.288 1.00 97.88 208 VAL A O 1
ATOM 1606 N N . ARG A 1 209 ? -7.059 7.363 -8.862 1.00 97.94 209 ARG A N 1
ATOM 1607 C CA . ARG A 1 209 ? -7.680 7.268 -10.188 1.00 97.94 209 ARG A CA 1
ATOM 1608 C C . ARG A 1 209 ? -8.489 8.520 -10.508 1.00 97.94 209 ARG A C 1
ATOM 1610 O O . ARG A 1 209 ? -8.253 9.119 -11.550 1.00 97.94 209 ARG A O 1
ATOM 1617 N N . ASP A 1 210 ? -9.376 8.942 -9.606 1.00 97.31 210 ASP A N 1
ATOM 1618 C CA . ASP A 1 210 ? -10.190 10.149 -9.803 1.00 97.31 210 ASP A CA 1
ATOM 1619 C C . ASP A 1 210 ? -9.314 11.383 -10.075 1.00 97.31 210 ASP A C 1
ATOM 1621 O O . ASP A 1 210 ? -9.568 12.140 -11.008 1.00 97.31 210 ASP A O 1
ATOM 1625 N N . LEU A 1 211 ? -8.220 11.557 -9.330 1.00 96.19 211 LEU A N 1
ATOM 1626 C CA . LEU A 1 211 ? -7.287 12.668 -9.541 1.00 96.19 211 LEU A CA 1
ATOM 1627 C C . LEU A 1 211 ? -6.571 12.614 -10.901 1.00 96.19 211 LEU A C 1
ATOM 1629 O O . LEU A 1 211 ? -6.330 13.663 -11.503 1.00 96.19 211 LEU A O 1
ATOM 1633 N N . LEU A 1 212 ? -6.221 11.417 -11.379 1.00 97.31 212 LEU A N 1
ATOM 1634 C CA . LEU A 1 212 ? -5.514 11.220 -12.648 1.00 97.31 212 LEU A CA 1
ATOM 1635 C C . LEU A 1 212 ? -6.438 11.299 -13.873 1.00 97.31 212 LEU A C 1
ATOM 1637 O O . LEU A 1 212 ? -5.973 11.663 -14.951 1.00 97.31 212 LEU A O 1
ATOM 1641 N N . GLU A 1 213 ? -7.726 10.987 -13.713 1.00 96.62 213 GLU A N 1
ATOM 1642 C CA . GLU A 1 213 ? -8.744 11.046 -14.774 1.00 96.62 213 GLU A CA 1
ATOM 1643 C C . GLU A 1 213 ? -9.361 12.439 -14.954 1.00 96.62 213 GLU A C 1
ATOM 1645 O O . GLU A 1 213 ? -9.959 12.731 -15.995 1.00 96.62 213 GLU A O 1
ATOM 1650 N N . ARG A 1 214 ? -9.212 13.328 -13.965 1.00 95.31 214 ARG A N 1
ATOM 1651 C CA . ARG A 1 214 ? -9.626 14.728 -14.098 1.00 95.31 214 ARG A CA 1
ATOM 1652 C C . ARG A 1 214 ? -8.942 15.388 -15.291 1.00 95.31 214 ARG A C 1
ATOM 1654 O O . ARG A 1 214 ? -7.770 15.149 -15.585 1.00 95.31 214 ARG A O 1
ATOM 1661 N N . LYS A 1 215 ? -9.678 16.302 -15.930 1.00 94.38 215 LYS A N 1
ATOM 1662 C CA . LYS A 1 215 ? -9.147 17.148 -17.004 1.00 94.38 215 LYS A CA 1
ATOM 1663 C C . LYS A 1 215 ? -7.892 17.889 -16.534 1.00 94.38 215 LYS A C 1
ATOM 1665 O O . LYS A 1 215 ? -7.672 18.085 -15.335 1.00 94.38 215 LYS A O 1
ATOM 1670 N N . PHE A 1 216 ? -7.059 18.264 -17.496 1.00 94.50 216 PHE A N 1
ATOM 1671 C CA . PHE A 1 216 ? -5.945 19.159 -17.223 1.00 94.50 216 PHE A CA 1
ATOM 1672 C C . PHE A 1 216 ? -6.486 20.485 -16.700 1.00 94.50 216 PHE A C 1
ATOM 1674 O O . PHE A 1 216 ? -7.452 21.017 -17.249 1.00 94.50 216 PHE A O 1
ATOM 1681 N N . ASP A 1 217 ? -5.871 20.950 -15.625 1.00 93.25 217 ASP A N 1
ATOM 1682 C CA . ASP A 1 217 ? -6.098 22.262 -15.042 1.00 93.25 217 ASP A CA 1
ATOM 1683 C C . ASP A 1 217 ? -4.934 23.179 -15.445 1.00 93.25 217 ASP A C 1
ATOM 1685 O O . ASP A 1 217 ? -3.803 22.713 -15.622 1.00 93.25 217 ASP A O 1
ATOM 1689 N N . ASP A 1 218 ? -5.195 24.474 -15.582 1.00 91.50 218 ASP A N 1
ATOM 1690 C CA . ASP A 1 218 ? -4.154 25.466 -15.847 1.00 91.50 218 ASP A CA 1
ATOM 1691 C C . ASP A 1 218 ? -3.186 25.588 -14.654 1.00 91.50 218 ASP A C 1
ATOM 1693 O O . ASP A 1 218 ? -2.015 25.926 -14.839 1.00 91.50 218 ASP A O 1
ATOM 1697 N N . GLU A 1 219 ? -3.635 25.229 -13.445 1.00 94.31 219 GLU A N 1
ATOM 1698 C CA . GLU A 1 219 ? -2.806 25.161 -12.236 1.00 94.31 219 GLU A CA 1
ATOM 1699 C C . GLU A 1 219 ? -1.966 23.870 -12.124 1.00 94.31 219 GLU A C 1
ATOM 1701 O O . GLU A 1 219 ? -1.123 23.749 -11.228 1.00 94.31 219 GLU A O 1
ATOM 1706 N N . ASP A 1 220 ? -2.144 22.888 -13.021 1.00 96.06 220 ASP A N 1
ATOM 1707 C CA . ASP A 1 220 ? -1.380 21.640 -12.961 1.00 96.06 220 ASP A CA 1
ATOM 1708 C C . ASP A 1 220 ? 0.120 21.888 -13.197 1.00 96.06 220 ASP A C 1
ATOM 1710 O O . ASP A 1 220 ? 0.555 22.393 -14.238 1.00 96.06 220 ASP A O 1
ATOM 1714 N N . SER A 1 221 ? 0.949 21.406 -12.269 1.00 97.19 221 SER A N 1
ATOM 1715 C CA . SER A 1 221 ? 2.398 21.352 -12.473 1.00 97.19 221 SER A CA 1
ATOM 1716 C C . SER A 1 221 ? 2.771 20.420 -13.635 1.00 97.19 221 SER A C 1
ATOM 1718 O O . SER A 1 221 ? 2.071 19.449 -13.935 1.00 97.19 221 SER A O 1
ATOM 1720 N N . GLU A 1 222 ? 3.942 20.628 -14.239 1.00 97.31 222 GLU A N 1
ATOM 1721 C CA . GLU A 1 222 ? 4.463 19.725 -15.277 1.00 97.31 222 GLU A CA 1
ATOM 1722 C C . GLU A 1 222 ? 4.607 18.271 -14.794 1.00 97.31 222 GLU A C 1
ATOM 1724 O O . GLU A 1 222 ? 4.440 17.330 -15.573 1.00 97.31 222 GLU A O 1
ATOM 1729 N N . ALA A 1 223 ? 4.875 18.062 -13.500 1.00 97.25 223 ALA A N 1
ATOM 1730 C CA . ALA A 1 223 ? 4.903 16.728 -12.908 1.00 97.25 223 ALA A CA 1
ATOM 1731 C C . ALA A 1 223 ? 3.505 16.089 -12.899 1.00 97.25 223 ALA A C 1
ATOM 1733 O O . ALA A 1 223 ? 3.351 14.941 -13.318 1.00 97.25 223 ALA A O 1
ATOM 1734 N N . THR A 1 224 ? 2.482 16.850 -12.501 1.00 97.19 224 THR A N 1
ATOM 1735 C CA . THR A 1 224 ? 1.080 16.411 -12.523 1.00 97.19 224 THR A CA 1
ATOM 1736 C C . THR A 1 224 ? 0.635 16.066 -13.940 1.00 97.19 224 THR A C 1
ATOM 1738 O O . THR A 1 224 ? 0.074 14.993 -14.168 1.00 97.19 224 THR A O 1
ATOM 1741 N N . LYS A 1 225 ? 0.949 16.927 -14.917 1.00 97.19 225 LYS A N 1
ATOM 1742 C CA . LYS A 1 225 ? 0.605 16.691 -16.326 1.00 97.19 225 LYS A CA 1
ATOM 1743 C C . LYS A 1 225 ? 1.222 15.396 -16.846 1.00 97.19 225 LYS A C 1
ATOM 1745 O O . LYS A 1 225 ? 0.527 14.593 -17.461 1.00 97.19 225 LYS A O 1
ATOM 1750 N N . LYS A 1 226 ? 2.505 15.149 -16.557 1.00 97.81 226 LYS A N 1
ATOM 1751 C CA . LYS A 1 226 ? 3.183 13.897 -16.938 1.00 97.81 226 LYS A CA 1
ATOM 1752 C C . LYS A 1 226 ? 2.551 12.670 -16.285 1.00 97.81 226 LYS A C 1
ATOM 1754 O O . LYS A 1 226 ? 2.400 11.659 -16.963 1.00 97.81 226 LYS A O 1
ATOM 1759 N N . ALA A 1 227 ? 2.154 12.754 -15.015 1.00 97.88 227 ALA A N 1
ATOM 1760 C CA . ALA A 1 227 ? 1.467 11.660 -14.331 1.00 97.88 227 ALA A CA 1
ATOM 1761 C C . ALA A 1 227 ? 0.106 11.348 -14.980 1.00 97.88 227 ALA A C 1
ATOM 1763 O O . ALA A 1 227 ? -0.163 10.188 -15.291 1.00 97.88 227 ALA A O 1
ATOM 1764 N N . LYS A 1 228 ? -0.708 12.376 -15.268 1.00 97.81 228 LYS A N 1
ATOM 1765 C CA . LYS A 1 228 ? -1.990 12.234 -15.985 1.00 97.81 228 LYS A CA 1
ATOM 1766 C C . LYS A 1 228 ? -1.802 11.640 -17.387 1.00 97.81 228 LYS A C 1
ATOM 1768 O O . LYS A 1 228 ? -2.504 10.707 -17.764 1.00 97.81 228 LYS A O 1
ATOM 1773 N N . LEU A 1 229 ? -0.816 12.124 -18.148 1.00 97.44 229 LEU A N 1
ATOM 1774 C CA . LEU A 1 229 ? -0.501 11.604 -19.486 1.00 97.44 229 LEU A CA 1
ATOM 1775 C C . LEU A 1 229 ? -0.032 10.145 -19.458 1.00 97.44 229 LEU A C 1
ATOM 1777 O O . LEU A 1 229 ? -0.446 9.356 -20.306 1.00 97.44 229 LEU A O 1
ATOM 1781 N N . LEU A 1 230 ? 0.811 9.777 -18.490 1.00 97.56 230 LEU A N 1
ATOM 1782 C CA . LEU A 1 230 ? 1.262 8.397 -18.309 1.00 97.56 230 LEU A CA 1
ATOM 1783 C C . LEU A 1 230 ? 0.098 7.474 -17.932 1.00 97.56 230 LEU A C 1
ATOM 1785 O O . LEU A 1 230 ? 0.004 6.359 -18.437 1.00 97.56 230 LEU A O 1
ATOM 1789 N N . TYR A 1 231 ? -0.807 7.940 -17.071 1.00 97.81 231 TYR A N 1
ATOM 1790 C CA . TYR A 1 231 ? -2.012 7.192 -16.734 1.00 97.81 231 TYR A CA 1
ATOM 1791 C C . TYR A 1 231 ? -2.887 6.960 -17.973 1.00 97.81 231 TYR A C 1
ATOM 1793 O O . TYR A 1 231 ? -3.240 5.822 -18.274 1.00 97.81 231 TYR A O 1
ATOM 1801 N N . ALA A 1 232 ? -3.157 8.018 -18.743 1.00 97.06 232 ALA A N 1
ATOM 1802 C CA . ALA A 1 232 ? -3.969 7.950 -19.956 1.00 97.06 232 ALA A CA 1
ATOM 1803 C C . ALA A 1 232 ? -3.360 7.058 -21.054 1.00 97.06 232 ALA A C 1
ATOM 1805 O O . ALA A 1 232 ? -4.095 6.433 -21.818 1.00 97.06 232 ALA A O 1
ATOM 1806 N N . SER A 1 233 ? -2.027 6.983 -21.155 1.00 96.81 233 SER A N 1
ATOM 1807 C CA . SER A 1 233 ? -1.375 6.068 -22.100 1.00 96.81 233 SER A CA 1
ATOM 1808 C C . SER A 1 233 ? -1.481 4.608 -21.654 1.00 96.81 233 SER A C 1
ATOM 1810 O O . SER A 1 233 ? -1.670 3.736 -22.498 1.00 96.81 233 SER A O 1
ATOM 1812 N N . CYS A 1 234 ? -1.424 4.348 -20.344 1.00 97.06 234 CYS A N 1
ATOM 1813 C CA . CYS A 1 234 ? -1.554 3.014 -19.759 1.00 97.06 234 CYS A CA 1
ATOM 1814 C C . CYS A 1 234 ? -2.982 2.452 -19.880 1.00 97.06 234 CYS A C 1
ATOM 1816 O O . CYS A 1 234 ? -3.161 1.278 -20.192 1.00 97.06 234 CYS A O 1
ATOM 1818 N N . THR A 1 235 ? -4.010 3.282 -19.680 1.00 97.19 235 THR A N 1
ATOM 1819 C CA . THR A 1 235 ? -5.417 2.839 -19.714 1.00 97.19 235 THR A CA 1
ATOM 1820 C C . THR A 1 235 ? -6.006 2.731 -21.122 1.00 97.19 235 THR A C 1
ATOM 1822 O O . THR A 1 235 ? -7.090 2.172 -21.298 1.00 97.19 235 THR A O 1
ATOM 1825 N N . ASN A 1 236 ? -5.305 3.210 -22.154 1.00 97.69 236 ASN A N 1
ATOM 1826 C CA . ASN A 1 236 ? -5.752 3.125 -23.544 1.00 97.69 236 ASN A CA 1
ATOM 1827 C C . ASN A 1 236 ? -5.460 1.745 -24.163 1.00 97.69 236 ASN A C 1
ATOM 1829 O O . ASN A 1 236 ? -4.609 1.601 -25.045 1.00 97.69 236 ASN A O 1
ATOM 1833 N N . VAL A 1 237 ? -6.206 0.730 -23.717 1.00 97.31 237 VAL A N 1
ATOM 1834 C CA . VAL A 1 237 ? -6.052 -0.668 -24.158 1.00 97.31 237 VAL A CA 1
ATOM 1835 C C . VAL A 1 237 ? -6.183 -0.806 -25.677 1.00 97.31 237 VAL A C 1
ATOM 1837 O O . VAL A 1 237 ? -5.387 -1.497 -26.299 1.00 97.31 237 VAL A O 1
ATOM 1840 N N . SER A 1 238 ? -7.103 -0.076 -26.314 1.00 97.88 238 SER A N 1
ATOM 1841 C CA . SER A 1 238 ? -7.279 -0.114 -27.773 1.00 97.88 238 SER A CA 1
ATOM 1842 C C . SER A 1 238 ? -6.007 0.259 -28.540 1.00 97.88 238 SER A C 1
ATOM 1844 O O . SER A 1 238 ? -5.717 -0.325 -29.586 1.00 97.88 238 SER A O 1
ATOM 1846 N N . GLN A 1 239 ? -5.233 1.232 -28.046 1.00 96.56 239 GLN A N 1
ATOM 1847 C CA . GLN A 1 239 ? -3.948 1.566 -28.657 1.00 96.56 239 GLN A CA 1
ATOM 1848 C C . GLN A 1 239 ? -2.873 0.526 -28.359 1.00 96.56 239 GLN A C 1
ATOM 1850 O O . GLN A 1 239 ? -2.104 0.204 -29.266 1.00 96.56 239 GLN A O 1
ATOM 1855 N N . VAL A 1 240 ? -2.836 -0.019 -27.141 1.00 97.31 240 VAL A N 1
ATOM 1856 C CA . VAL A 1 240 ? -1.902 -1.094 -26.772 1.00 97.31 240 VAL A CA 1
ATOM 1857 C C . VAL A 1 240 ? -2.103 -2.312 -27.682 1.00 97.31 240 VAL A C 1
ATOM 1859 O O . VAL A 1 240 ? -1.152 -2.757 -28.323 1.00 97.31 240 VAL A O 1
ATOM 1862 N N . GLU A 1 241 ? -3.347 -2.762 -27.858 1.00 97.25 241 GLU A N 1
ATOM 1863 C CA . GLU A 1 241 ? -3.694 -3.891 -28.733 1.00 97.25 241 GLU A CA 1
ATOM 1864 C C . GLU A 1 241 ? -3.367 -3.614 -30.207 1.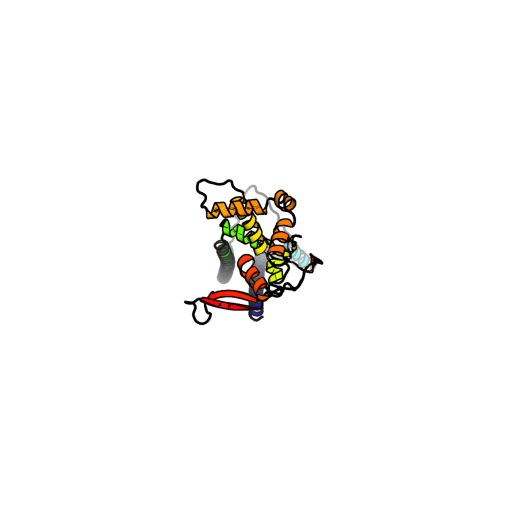00 97.25 241 GLU A C 1
ATOM 1866 O O . GLU A 1 241 ? -2.845 -4.471 -30.919 1.00 97.25 241 GLU A O 1
ATOM 1871 N N . LYS A 1 242 ? -3.590 -2.380 -30.679 1.00 97.44 242 LYS A N 1
ATOM 1872 C CA . LYS A 1 242 ? -3.221 -1.979 -32.046 1.00 97.44 242 LYS A CA 1
ATOM 1873 C C . LYS A 1 242 ? -1.705 -2.022 -32.282 1.00 97.44 242 LYS A C 1
ATOM 1875 O O . LYS A 1 242 ? -1.262 -2.301 -33.402 1.00 97.44 242 LYS A O 1
ATOM 1880 N N . MET A 1 243 ? -0.903 -1.694 -31.267 1.00 96.50 243 MET A N 1
ATOM 1881 C CA . MET A 1 243 ? 0.559 -1.759 -31.357 1.00 96.50 243 MET A CA 1
ATOM 1882 C C . MET A 1 243 ? 1.072 -3.203 -31.298 1.00 96.50 243 MET A C 1
ATOM 1884 O O . MET A 1 243 ? 2.042 -3.517 -31.998 1.00 96.50 243 MET A O 1
ATOM 1888 N N . GLY A 1 244 ? 0.411 -4.069 -30.526 1.00 96.69 244 GLY A N 1
ATOM 1889 C CA . GLY A 1 244 ? 0.794 -5.466 -30.343 1.00 96.69 244 GLY A CA 1
ATOM 1890 C C . GLY A 1 244 ? 2.204 -5.612 -29.761 1.00 96.69 244 GLY A C 1
ATOM 1891 O O . GLY A 1 244 ? 2.671 -4.785 -28.980 1.00 96.69 244 GLY A O 1
ATOM 1892 N N . ASP A 1 245 ? 2.930 -6.643 -30.188 1.00 95.69 245 ASP A N 1
ATOM 1893 C CA . ASP A 1 245 ? 4.276 -6.966 -29.693 1.00 95.69 245 ASP A CA 1
ATOM 1894 C C . ASP A 1 245 ? 5.414 -6.155 -30.351 1.00 95.69 245 ASP A C 1
ATOM 1896 O O . ASP A 1 245 ? 6.589 -6.319 -30.004 1.00 95.69 245 ASP A O 1
ATOM 1900 N N . LYS A 1 246 ? 5.099 -5.252 -31.291 1.00 96.50 246 LYS A N 1
ATOM 1901 C CA . LYS A 1 246 ? 6.096 -4.499 -32.076 1.00 96.50 246 LYS A CA 1
ATOM 1902 C C . LYS A 1 246 ? 7.102 -3.722 -31.214 1.00 96.50 246 LYS A C 1
ATOM 1904 O O . LYS A 1 246 ? 8.294 -3.805 -31.528 1.00 96.50 246 LYS A O 1
ATOM 1909 N N . PRO A 1 247 ? 6.701 -3.000 -30.142 1.00 95.25 247 PRO A N 1
ATOM 1910 C CA . PRO A 1 247 ? 7.659 -2.298 -29.288 1.00 95.25 247 PRO A CA 1
ATOM 1911 C C . PRO A 1 247 ? 8.664 -3.259 -28.642 1.00 95.25 247 PRO A C 1
ATOM 1913 O O . PRO A 1 247 ? 9.869 -3.004 -28.665 1.00 95.25 247 PRO A O 1
ATOM 1916 N N . LEU A 1 248 ? 8.186 -4.407 -28.148 1.00 94.38 248 LEU A N 1
ATOM 1917 C CA . LEU A 1 248 ? 9.027 -5.428 -27.525 1.00 94.38 248 LEU A CA 1
ATOM 1918 C C . LEU A 1 248 ? 9.992 -6.063 -28.537 1.00 94.38 248 LEU A C 1
ATOM 1920 O O . LEU A 1 248 ? 11.177 -6.210 -28.242 1.00 94.38 248 LEU A O 1
ATOM 1924 N N . ARG A 1 249 ? 9.534 -6.366 -29.760 1.00 94.25 249 ARG A N 1
ATOM 1925 C CA . ARG A 1 249 ? 10.412 -6.859 -30.839 1.00 94.25 249 ARG A CA 1
ATOM 1926 C C . ARG A 1 249 ? 11.523 -5.872 -31.183 1.00 94.25 249 ARG A C 1
ATOM 1928 O O . ARG A 1 249 ? 12.653 -6.292 -31.427 1.00 94.25 249 ARG A O 1
ATOM 1935 N N . GLY A 1 250 ? 11.217 -4.574 -31.181 1.00 93.81 250 GLY A N 1
ATOM 1936 C CA . GLY A 1 250 ? 12.213 -3.519 -31.365 1.00 93.81 250 GLY A CA 1
ATOM 1937 C C . GLY A 1 250 ? 13.295 -3.558 -30.285 1.00 93.81 250 GLY A C 1
ATOM 1938 O O . GLY A 1 250 ? 14.482 -3.544 -30.606 1.00 93.81 250 GLY A O 1
ATOM 1939 N N . VAL A 1 251 ? 12.892 -3.690 -29.017 1.00 93.19 251 VAL A N 1
ATOM 1940 C CA . VAL A 1 251 ? 13.821 -3.829 -27.883 1.00 93.19 251 VAL A CA 1
ATOM 1941 C C . VAL A 1 251 ? 14.690 -5.080 -28.025 1.00 93.19 251 VAL A C 1
ATOM 1943 O O . VAL A 1 251 ? 15.912 -4.976 -27.947 1.00 93.19 251 VAL A O 1
ATOM 1946 N N . ILE A 1 252 ? 14.090 -6.241 -28.302 1.00 92.25 252 ILE A N 1
ATOM 1947 C CA . ILE A 1 252 ? 14.815 -7.510 -28.473 1.00 92.25 252 ILE A CA 1
ATOM 1948 C C . ILE A 1 252 ? 15.850 -7.395 -29.596 1.00 92.25 252 ILE A C 1
ATOM 1950 O O . ILE A 1 252 ? 17.010 -7.764 -29.416 1.00 92.25 252 ILE A O 1
ATOM 1954 N N . LYS A 1 253 ? 15.468 -6.820 -30.741 1.00 91.06 253 LYS A N 1
ATOM 1955 C CA . LYS A 1 253 ? 16.384 -6.601 -31.865 1.00 91.06 253 LYS A CA 1
ATOM 1956 C C . LYS A 1 253 ? 17.533 -5.662 -31.488 1.00 91.06 253 LYS A C 1
ATOM 1958 O O . LYS A 1 253 ? 18.684 -5.962 -31.793 1.00 91.06 253 LYS A O 1
ATOM 1963 N N . ASN A 1 254 ? 17.241 -4.571 -30.779 1.00 90.25 254 ASN A N 1
ATOM 1964 C CA . ASN A 1 254 ? 18.254 -3.620 -30.317 1.00 90.25 254 ASN A CA 1
ATOM 1965 C C . ASN A 1 254 ? 19.242 -4.234 -29.317 1.00 90.25 254 ASN A C 1
ATOM 1967 O O . ASN A 1 254 ? 20.363 -3.745 -29.200 1.00 90.25 254 ASN A O 1
ATOM 1971 N N . LEU A 1 255 ? 18.851 -5.297 -28.612 1.00 90.56 255 LEU A N 1
ATOM 1972 C CA . LEU A 1 255 ? 19.694 -6.025 -27.662 1.00 90.56 255 LEU A CA 1
ATOM 1973 C C . LEU A 1 255 ? 20.484 -7.183 -28.297 1.00 90.56 255 LEU A C 1
ATOM 1975 O O . LEU A 1 255 ? 21.234 -7.848 -27.592 1.00 90.56 255 LEU A O 1
ATOM 1979 N N . GLY A 1 256 ? 20.387 -7.388 -29.615 1.00 88.62 256 GLY A N 1
ATOM 1980 C CA . GLY A 1 256 ? 21.107 -8.456 -30.324 1.00 88.62 256 GLY A CA 1
ATOM 1981 C C . GLY A 1 256 ? 20.273 -9.708 -30.610 1.00 88.62 256 GLY A C 1
ATOM 1982 O O . GLY A 1 256 ? 20.828 -10.731 -31.000 1.00 88.62 256 GLY A O 1
ATOM 1983 N N . GLY A 1 257 ? 18.949 -9.629 -30.459 1.00 90.38 257 GLY A N 1
ATOM 1984 C CA . GLY A 1 257 ? 18.022 -10.720 -30.755 1.00 90.38 257 GLY A CA 1
ATOM 1985 C C . GLY A 1 257 ? 17.813 -11.687 -29.589 1.00 90.38 257 GLY A C 1
ATOM 1986 O O . GLY A 1 257 ? 18.480 -11.613 -28.560 1.00 90.38 257 GLY A O 1
ATOM 1987 N N . TRP A 1 258 ? 16.850 -12.595 -29.754 1.00 90.75 258 TRP A N 1
ATOM 1988 C CA . TRP A 1 258 ? 16.571 -13.668 -28.802 1.00 90.75 258 TRP A CA 1
ATOM 1989 C C . TRP A 1 258 ? 16.545 -15.002 -29.562 1.00 90.75 258 TRP A C 1
ATOM 1991 O O . TRP A 1 258 ? 15.657 -15.164 -30.398 1.00 90.75 258 TRP A O 1
ATOM 2001 N N . PRO A 1 259 ? 17.472 -15.946 -29.289 1.00 91.31 259 PRO A N 1
ATOM 2002 C CA . PRO A 1 259 ? 17.594 -17.201 -30.040 1.00 91.31 259 PRO A CA 1
ATOM 2003 C C . PRO A 1 259 ? 16.303 -18.013 -30.195 1.00 91.31 259 PRO A C 1
ATOM 2005 O O . PRO A 1 259 ? 16.129 -18.701 -31.188 1.00 91.31 259 PRO A O 1
ATOM 2008 N N . ILE A 1 260 ? 15.380 -17.922 -29.233 1.00 92.56 260 ILE A N 1
ATOM 2009 C CA . ILE A 1 260 ? 14.096 -18.644 -29.269 1.00 92.56 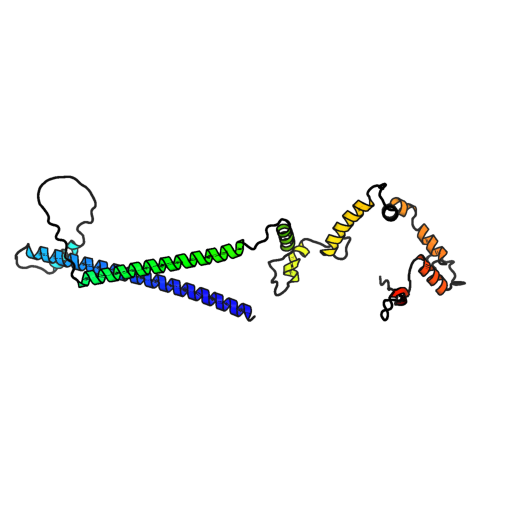260 ILE A CA 1
ATOM 2010 C C . ILE A 1 260 ? 13.148 -18.084 -30.347 1.00 92.56 260 ILE A C 1
ATOM 2012 O O . ILE A 1 260 ? 12.247 -18.781 -30.798 1.00 92.56 260 ILE A O 1
ATOM 2016 N N . LEU A 1 261 ? 13.319 -16.820 -30.745 1.00 91.19 261 LEU A N 1
ATOM 2017 C CA . LEU A 1 261 ? 12.412 -16.120 -31.662 1.00 91.19 261 LEU A CA 1
ATOM 2018 C C . LEU A 1 261 ? 12.930 -16.023 -33.104 1.00 91.19 261 LEU A C 1
ATOM 2020 O O . LEU A 1 261 ? 12.169 -15.601 -33.975 1.00 91.19 261 LEU A O 1
ATOM 2024 N N . ASP A 1 262 ? 14.203 -16.331 -33.354 1.00 88.69 262 ASP A N 1
ATOM 2025 C CA . ASP A 1 262 ? 14.823 -16.243 -34.680 1.00 88.69 262 ASP A CA 1
ATOM 2026 C C . ASP A 1 262 ? 15.803 -17.401 -34.881 1.00 88.69 262 ASP A C 1
ATOM 2028 O O . ASP A 1 262 ? 16.898 -17.399 -34.322 1.00 88.69 262 ASP A O 1
ATOM 2032 N N . ASP A 1 263 ? 15.432 -18.359 -35.732 1.00 89.38 263 ASP A N 1
ATOM 2033 C CA . ASP A 1 263 ? 16.258 -19.528 -36.064 1.00 89.38 263 ASP A CA 1
ATOM 2034 C C . ASP A 1 263 ? 17.592 -19.154 -36.731 1.00 89.38 263 ASP A C 1
ATOM 2036 O O . ASP A 1 263 ? 18.519 -19.960 -36.792 1.00 89.38 263 ASP A O 1
ATOM 2040 N N . ARG A 1 264 ? 17.705 -17.926 -37.254 1.00 89.31 264 ARG A N 1
ATOM 2041 C CA . ARG A 1 264 ? 18.938 -17.403 -37.865 1.00 89.31 264 ARG A CA 1
ATOM 2042 C C . ARG A 1 264 ? 19.824 -16.673 -36.865 1.00 89.31 264 ARG A C 1
ATOM 2044 O O . ARG A 1 264 ? 20.857 -16.126 -37.257 1.00 89.31 264 ARG A O 1
ATOM 2051 N N . TRP A 1 265 ? 19.418 -16.606 -35.600 1.00 92.19 265 TRP A N 1
ATOM 2052 C CA . TRP A 1 265 ? 20.230 -15.999 -34.563 1.00 92.19 265 TRP A CA 1
ATOM 2053 C C . TRP A 1 265 ? 21.563 -16.743 -34.437 1.00 92.19 265 TRP A C 1
ATOM 2055 O O . TRP A 1 265 ? 21.614 -17.970 -34.394 1.00 92.19 265 TRP A O 1
ATOM 2065 N N . SER A 1 266 ? 22.654 -15.984 -34.364 1.00 89.25 266 SER A N 1
ATOM 2066 C CA . SER A 1 266 ? 24.005 -16.517 -34.217 1.00 89.25 266 SER A CA 1
ATOM 2067 C C . SER A 1 266 ? 24.652 -15.935 -32.970 1.00 89.25 266 SER A C 1
ATOM 2069 O O . SER A 1 266 ? 24.525 -14.744 -32.689 1.00 89.25 266 SER A O 1
ATOM 2071 N N . SER A 1 267 ? 25.399 -16.769 -32.250 1.00 87.19 267 SER A N 1
ATOM 2072 C CA . SER A 1 267 ? 26.228 -16.338 -31.121 1.00 87.19 267 SER A CA 1
ATOM 2073 C C . SER A 1 267 ? 27.458 -15.542 -31.563 1.00 87.19 267 SER A C 1
ATOM 2075 O O . SER A 1 267 ? 28.179 -14.986 -30.735 1.00 87.19 267 SER A O 1
ATOM 2077 N N . GLN A 1 268 ? 27.727 -15.476 -32.866 1.00 87.00 268 GLN A N 1
ATOM 2078 C CA . GLN A 1 268 ? 28.887 -14.790 -33.408 1.00 87.00 268 GLN A CA 1
ATOM 2079 C C . GLN A 1 268 ? 28.757 -13.274 -33.187 1.00 87.00 268 GLN A C 1
ATOM 2081 O O . GLN A 1 268 ? 27.865 -12.626 -33.726 1.00 87.00 268 GLN A O 1
ATOM 2086 N N . GLY A 1 269 ? 29.644 -12.708 -32.362 1.00 82.69 269 GLY A N 1
ATOM 2087 C CA . GLY A 1 269 ? 29.580 -11.301 -31.945 1.00 82.69 269 GLY A CA 1
ATOM 2088 C C . GLY A 1 269 ? 28.678 -11.035 -30.733 1.00 82.69 269 GLY A C 1
ATOM 2089 O O . GLY A 1 269 ? 28.550 -9.885 -30.317 1.00 82.69 269 GLY A O 1
ATOM 2090 N N . PHE A 1 270 ? 28.084 -12.073 -30.133 1.00 88.88 270 PHE A N 1
ATOM 2091 C CA . PHE A 1 270 ? 27.392 -11.948 -28.855 1.00 88.88 270 PHE A CA 1
ATOM 2092 C C . PHE A 1 270 ? 28.414 -11.830 -27.718 1.00 88.88 270 PHE A C 1
ATOM 2094 O O . PHE A 1 270 ? 29.165 -12.764 -27.440 1.00 88.88 270 PHE A O 1
ATOM 2101 N N . VAL A 1 271 ? 28.415 -10.681 -27.045 1.00 91.00 271 VAL A N 1
ATOM 2102 C CA . VAL A 1 271 ? 29.206 -10.431 -25.836 1.00 91.00 271 VAL A CA 1
ATOM 2103 C C . VAL A 1 271 ? 28.230 -10.199 -24.695 1.00 91.00 271 VAL A C 1
ATOM 2105 O O . VAL A 1 271 ? 27.465 -9.230 -24.706 1.00 91.00 271 VAL A O 1
ATOM 2108 N N . LEU A 1 272 ? 28.231 -11.113 -23.726 1.00 87.56 272 LEU A N 1
ATOM 2109 C CA . LEU A 1 272 ? 27.255 -11.121 -22.641 1.00 87.56 272 LEU A CA 1
ATOM 2110 C C . LEU A 1 272 ? 27.299 -9.812 -21.844 1.00 87.56 272 LEU A C 1
ATOM 2112 O O . LEU A 1 272 ? 26.260 -9.240 -21.531 1.00 87.56 272 LEU A O 1
ATOM 2116 N N . GLU A 1 273 ? 28.495 -9.314 -21.556 1.00 89.94 273 GLU A N 1
ATOM 2117 C CA . GLU A 1 273 ? 28.746 -8.106 -20.776 1.00 89.94 273 GLU A CA 1
ATOM 2118 C C . GLU A 1 273 ? 28.171 -6.856 -21.448 1.00 89.94 273 GLU A C 1
ATOM 2120 O O . GLU A 1 273 ? 27.604 -6.000 -20.769 1.00 89.94 273 GLU A O 1
ATOM 2125 N N . ASP A 1 274 ? 28.264 -6.763 -22.777 1.00 91.00 274 ASP A N 1
ATOM 2126 C CA . ASP A 1 274 ? 27.712 -5.639 -23.536 1.00 91.00 274 ASP A CA 1
ATOM 2127 C C . ASP A 1 274 ? 26.179 -5.671 -23.537 1.00 91.00 274 ASP A C 1
ATOM 2129 O O . ASP A 1 274 ? 25.525 -4.656 -23.285 1.00 91.00 274 ASP A O 1
ATOM 2133 N N . VAL A 1 275 ? 25.585 -6.850 -23.741 1.00 90.38 275 VAL A N 1
ATOM 2134 C CA . VAL A 1 275 ? 24.126 -7.009 -23.685 1.00 90.38 275 VAL A CA 1
ATOM 2135 C C . VAL A 1 275 ? 23.604 -6.720 -22.278 1.00 90.38 275 VAL A C 1
ATOM 2137 O O . VAL A 1 275 ? 22.652 -5.954 -22.135 1.00 90.38 275 VAL A O 1
ATOM 2140 N N . LEU A 1 276 ? 24.248 -7.250 -21.232 1.00 88.81 276 LEU A N 1
ATOM 2141 C CA . LEU A 1 276 ? 23.900 -6.960 -19.837 1.00 88.81 276 LEU A CA 1
ATOM 2142 C C . LEU A 1 276 ? 24.083 -5.474 -19.503 1.00 88.81 276 LEU A C 1
ATOM 2144 O O . LEU A 1 276 ? 23.241 -4.894 -18.819 1.00 88.81 276 LEU A O 1
ATOM 2148 N N . GLY A 1 277 ? 25.139 -4.835 -20.012 1.00 89.62 277 GLY A N 1
ATOM 2149 C CA . GLY A 1 277 ? 25.384 -3.403 -19.850 1.00 89.62 277 GLY A CA 1
ATOM 2150 C C . GLY A 1 277 ? 24.299 -2.545 -20.505 1.00 89.62 277 GLY A C 1
ATOM 2151 O O . GLY A 1 277 ? 23.757 -1.635 -19.869 1.00 89.62 277 GLY A O 1
ATOM 2152 N N . ARG A 1 278 ? 23.921 -2.862 -21.750 1.00 90.25 278 ARG A N 1
ATOM 2153 C CA . ARG A 1 278 ? 22.830 -2.191 -22.477 1.00 90.25 278 ARG A CA 1
ATOM 2154 C C . ARG A 1 278 ? 21.470 -2.437 -21.826 1.00 90.25 278 ARG A C 1
ATOM 2156 O O . ARG A 1 278 ? 20.709 -1.484 -21.652 1.00 90.25 278 ARG A O 1
ATOM 2163 N N . MET A 1 279 ? 21.186 -3.672 -21.407 1.00 89.19 279 MET A N 1
ATOM 2164 C CA . MET A 1 279 ? 19.978 -4.004 -20.648 1.00 89.19 279 MET A CA 1
ATOM 2165 C C . MET A 1 279 ? 19.896 -3.184 -19.362 1.00 89.19 279 MET A C 1
ATOM 2167 O O . MET A 1 279 ? 18.904 -2.497 -19.128 1.00 89.19 279 MET A O 1
ATOM 2171 N N . ARG A 1 280 ? 20.978 -3.161 -18.581 1.00 87.38 280 ARG A N 1
ATOM 2172 C CA . ARG A 1 280 ? 21.063 -2.404 -17.331 1.00 87.38 280 ARG A CA 1
ATOM 2173 C C . ARG A 1 280 ? 20.834 -0.913 -17.516 1.00 87.38 280 ARG A C 1
ATOM 2175 O O . ARG A 1 280 ? 20.120 -0.313 -16.717 1.00 87.38 280 ARG A O 1
ATOM 2182 N N . LYS A 1 281 ? 21.432 -0.318 -18.548 1.00 87.94 281 LYS A N 1
ATOM 2183 C CA . LYS A 1 281 ? 21.344 1.122 -18.813 1.00 87.94 281 LYS A CA 1
ATOM 2184 C C . LYS A 1 281 ? 19.910 1.594 -19.071 1.00 87.94 281 LYS A C 1
ATOM 2186 O O . LYS A 1 281 ? 19.578 2.712 -18.688 1.00 87.94 281 LYS A O 1
ATOM 2191 N N . SER A 1 282 ? 19.089 0.778 -19.732 1.00 88.31 282 SER A N 1
ATOM 2192 C CA . SER A 1 282 ? 17.787 1.219 -20.256 1.00 88.31 282 SER A CA 1
ATOM 2193 C C . SER A 1 282 ? 16.576 0.488 -19.679 1.00 88.31 282 SER A C 1
ATOM 2195 O O . SER A 1 282 ? 15.490 1.056 -19.683 1.00 88.31 282 SER A O 1
ATOM 2197 N N . TYR A 1 283 ? 16.743 -0.738 -19.182 1.00 86.50 283 TYR A N 1
ATOM 2198 C CA . TYR A 1 283 ? 15.633 -1.623 -18.801 1.00 86.50 283 TYR A CA 1
ATOM 2199 C C . TYR A 1 283 ? 15.770 -2.214 -17.389 1.00 86.50 283 TYR A C 1
ATOM 2201 O O . TYR A 1 283 ? 14.800 -2.750 -16.860 1.00 86.50 283 TYR A O 1
ATOM 2209 N N . GLY A 1 284 ? 16.938 -2.083 -16.752 1.00 83.06 284 GLY A N 1
ATOM 2210 C CA . GLY A 1 284 ? 17.169 -2.482 -15.362 1.00 83.06 284 GLY A CA 1
ATOM 2211 C C . GLY A 1 284 ? 18.102 -3.683 -15.189 1.00 83.06 284 GLY A C 1
ATOM 2212 O O . GLY A 1 284 ? 18.675 -4.216 -16.134 1.00 83.06 284 GLY A O 1
ATOM 2213 N N . SER A 1 285 ? 18.310 -4.073 -13.933 1.00 81.38 285 SER A N 1
ATOM 2214 C CA . SER A 1 285 ? 19.281 -5.096 -13.529 1.00 81.38 285 SER A CA 1
ATOM 2215 C C . SER A 1 285 ? 18.825 -6.525 -13.859 1.00 81.38 285 SER A C 1
ATOM 2217 O O . SER A 1 285 ? 17.717 -6.915 -13.498 1.00 81.38 285 SER A O 1
ATOM 2219 N N . PHE A 1 286 ? 19.717 -7.335 -14.434 1.00 77.44 286 PHE A N 1
ATOM 2220 C CA . PHE A 1 286 ? 19.523 -8.770 -14.677 1.00 77.44 286 PHE A CA 1
ATOM 2221 C C . PHE A 1 286 ? 20.728 -9.556 -14.125 1.00 77.44 286 PHE A C 1
ATOM 2223 O O . PHE A 1 286 ? 21.849 -9.054 -14.180 1.00 77.44 286 PHE A O 1
ATOM 2230 N N . LEU A 1 287 ? 20.504 -10.758 -13.572 1.00 82.44 287 LEU A N 1
ATOM 2231 C CA . LEU A 1 287 ? 21.466 -11.607 -12.823 1.00 82.44 287 LEU A CA 1
ATOM 2232 C C . LEU A 1 287 ? 22.010 -11.022 -11.510 1.00 82.44 287 LEU A C 1
ATOM 2234 O O . LEU A 1 287 ? 21.945 -11.684 -10.476 1.00 82.44 287 LEU A O 1
ATOM 2238 N N . TRP A 1 288 ? 22.499 -9.784 -11.525 1.00 85.44 288 TRP A N 1
ATOM 2239 C CA . TRP A 1 288 ? 22.951 -9.053 -10.341 1.00 85.44 288 TRP A CA 1
ATOM 2240 C C . TRP A 1 288 ? 22.186 -7.751 -10.221 1.00 85.44 288 TRP A C 1
ATOM 2242 O O . TRP A 1 288 ? 22.071 -6.991 -11.183 1.00 85.44 288 TRP A O 1
ATOM 2252 N N . ASN A 1 289 ? 21.688 -7.466 -9.023 1.00 84.75 289 ASN A N 1
ATOM 2253 C CA . ASN A 1 289 ? 21.147 -6.156 -8.733 1.00 84.75 289 ASN A CA 1
ATOM 2254 C C . ASN A 1 289 ? 22.278 -5.233 -8.288 1.00 84.75 289 ASN A C 1
ATOM 2256 O O . ASN A 1 289 ? 22.714 -5.288 -7.138 1.00 84.75 289 ASN A O 1
ATOM 2260 N N . CYS A 1 290 ? 22.747 -4.388 -9.202 1.00 86.31 290 CYS A N 1
ATOM 2261 C CA . CYS A 1 290 ? 23.696 -3.339 -8.855 1.00 86.31 290 CYS A CA 1
ATOM 2262 C C . CYS A 1 290 ? 22.958 -2.003 -8.703 1.00 86.31 290 CYS A C 1
ATOM 2264 O O . CYS A 1 290 ? 22.069 -1.676 -9.495 1.00 86.31 290 CYS A O 1
ATOM 2266 N N . GLY A 1 291 ? 23.341 -1.190 -7.731 1.00 88.25 291 GLY A N 1
ATOM 2267 C CA . GLY A 1 291 ? 22.738 0.118 -7.486 1.00 88.25 291 GLY A CA 1
ATOM 2268 C C . GLY A 1 291 ? 23.714 1.056 -6.797 1.00 88.25 291 GLY A C 1
ATOM 2269 O O . GLY A 1 291 ? 24.788 0.636 -6.373 1.00 88.25 291 GLY A O 1
ATOM 2270 N N . VAL A 1 292 ? 23.339 2.325 -6.702 1.00 92.69 292 VAL A N 1
ATOM 2271 C CA . VAL A 1 292 ? 24.054 3.306 -5.884 1.00 92.69 292 VAL A CA 1
ATOM 2272 C C . VAL A 1 292 ? 23.199 3.561 -4.654 1.00 92.69 292 VAL A C 1
ATOM 2274 O O . VAL A 1 292 ? 22.021 3.889 -4.783 1.00 92.69 292 VAL A O 1
ATOM 2277 N N . GLY A 1 293 ? 23.778 3.364 -3.477 1.00 95.50 293 GLY A N 1
ATOM 2278 C CA . GLY A 1 293 ? 23.111 3.573 -2.197 1.00 95.50 293 GLY A CA 1
ATOM 2279 C C . GLY A 1 293 ? 24.107 4.019 -1.138 1.00 95.50 293 GLY A C 1
ATOM 2280 O O . GLY A 1 293 ? 25.316 3.978 -1.376 1.00 95.50 293 GLY A O 1
ATOM 2281 N N . ALA A 1 294 ? 23.596 4.439 0.017 1.00 97.38 294 ALA A N 1
ATOM 2282 C CA . ALA A 1 294 ? 24.428 4.860 1.138 1.00 97.38 294 ALA A CA 1
ATOM 2283 C C . ALA A 1 294 ? 25.348 3.717 1.603 1.00 97.38 294 ALA A C 1
ATOM 2285 O O . ALA A 1 294 ? 24.966 2.545 1.549 1.00 97.38 294 ALA A O 1
ATOM 2286 N N . ASP A 1 295 ? 26.561 4.052 2.038 1.00 97.50 295 ASP A N 1
ATOM 2287 C CA . ASP A 1 295 ? 27.452 3.087 2.682 1.00 97.50 295 ASP A CA 1
ATOM 2288 C C . ASP A 1 295 ? 26.949 2.781 4.100 1.00 97.50 295 ASP A C 1
ATOM 2290 O O . ASP A 1 295 ? 26.769 3.685 4.918 1.00 97.50 295 ASP A O 1
ATOM 2294 N N . ASP A 1 296 ? 26.761 1.497 4.408 1.00 97.06 296 ASP A N 1
ATOM 2295 C CA . ASP A 1 296 ? 26.332 1.024 5.728 1.00 97.06 296 ASP A CA 1
ATOM 2296 C C . ASP A 1 296 ? 27.325 1.429 6.835 1.00 97.06 296 ASP A C 1
ATOM 2298 O O . ASP A 1 296 ? 26.943 1.564 7.998 1.00 97.06 296 ASP A O 1
ATOM 2302 N N . LYS A 1 297 ? 28.604 1.642 6.487 1.00 97.81 297 LYS A N 1
ATOM 2303 C CA . LYS A 1 297 ? 29.648 2.106 7.415 1.00 97.81 297 LYS A CA 1
ATOM 2304 C C . LYS A 1 297 ? 29.777 3.628 7.478 1.00 97.81 297 LYS A C 1
ATOM 2306 O O . LYS A 1 297 ? 30.349 4.139 8.440 1.00 97.81 297 LYS A O 1
ATOM 2311 N N . ASN A 1 298 ? 29.287 4.349 6.471 1.00 97.44 298 ASN A N 1
ATOM 2312 C CA . ASN A 1 298 ? 29.336 5.805 6.411 1.00 97.44 298 ASN A CA 1
ATOM 2313 C C . ASN A 1 298 ? 28.164 6.358 5.588 1.00 97.44 298 ASN A C 1
ATOM 2315 O O . ASN A 1 298 ? 28.258 6.550 4.377 1.00 97.44 298 ASN A O 1
ATOM 2319 N N . SER A 1 299 ? 27.077 6.707 6.272 1.00 97.25 299 SER A N 1
ATOM 2320 C CA . SER A 1 299 ? 25.850 7.185 5.629 1.00 97.25 299 SER A CA 1
ATOM 2321 C C . SER A 1 299 ? 25.982 8.537 4.911 1.00 97.25 299 SER A C 1
ATOM 2323 O O . SER A 1 299 ? 25.054 8.935 4.209 1.00 97.25 299 SER A O 1
ATOM 2325 N N . ALA A 1 300 ? 27.113 9.243 5.048 1.00 97.94 300 ALA A N 1
ATOM 2326 C CA . ALA A 1 300 ? 27.382 10.490 4.331 1.00 97.94 300 ALA A CA 1
ATOM 2327 C C . ALA A 1 300 ? 27.891 10.278 2.892 1.00 97.94 300 ALA A C 1
ATOM 2329 O O . ALA A 1 300 ? 27.951 11.238 2.123 1.00 97.94 300 ALA A O 1
ATOM 2330 N N . VAL A 1 301 ? 28.268 9.051 2.515 1.00 98.12 301 VAL A N 1
ATOM 2331 C CA . VAL A 1 301 ? 28.753 8.725 1.167 1.00 98.12 301 VAL A CA 1
ATOM 2332 C C . VAL A 1 301 ? 27.911 7.632 0.522 1.00 98.12 301 VAL A C 1
ATOM 2334 O O . VAL A 1 301 ? 27.315 6.793 1.194 1.00 98.12 301 VAL A O 1
ATOM 2337 N N . ASN A 1 302 ? 27.888 7.637 -0.809 1.00 98.00 302 ASN A N 1
ATOM 2338 C CA . ASN A 1 302 ? 27.268 6.582 -1.595 1.00 98.00 302 ASN A CA 1
ATOM 2339 C C . ASN A 1 302 ? 28.336 5.665 -2.190 1.00 98.00 302 ASN A C 1
ATOM 2341 O O . ASN A 1 302 ? 29.389 6.128 -2.629 1.00 98.00 302 ASN A O 1
ATOM 2345 N N . ILE A 1 303 ? 28.023 4.377 -2.268 1.00 97.50 303 ILE A N 1
ATOM 2346 C CA . ILE A 1 303 ? 28.866 3.355 -2.886 1.00 97.50 303 ILE A CA 1
ATOM 2347 C C . ILE A 1 303 ? 28.066 2.554 -3.911 1.00 97.50 303 ILE A C 1
ATOM 2349 O O . ILE A 1 303 ? 26.831 2.513 -3.890 1.00 97.50 303 ILE A O 1
ATOM 2353 N N . ILE A 1 304 ? 28.785 1.892 -4.816 1.00 94.75 304 ILE A N 1
ATOM 2354 C CA . ILE A 1 304 ? 28.184 0.882 -5.681 1.00 94.75 304 ILE A CA 1
ATOM 2355 C C . ILE A 1 304 ? 27.920 -0.353 -4.825 1.00 94.75 304 ILE A C 1
ATOM 2357 O O . ILE A 1 304 ? 28.843 -0.971 -4.301 1.00 94.75 304 ILE A O 1
ATOM 2361 N N . GLN A 1 305 ? 26.652 -0.723 -4.711 1.00 92.75 305 GLN A N 1
ATOM 2362 C CA . GLN A 1 305 ? 26.225 -1.947 -4.054 1.00 92.75 305 GLN A CA 1
ATOM 2363 C C . GLN A 1 305 ? 25.931 -2.999 -5.120 1.00 92.75 305 GLN A C 1
ATOM 2365 O O . GLN A 1 305 ? 25.171 -2.733 -6.052 1.00 92.75 305 GLN A O 1
ATOM 2370 N N . VAL A 1 306 ? 26.506 -4.193 -4.973 1.00 91.19 306 VAL A N 1
ATOM 2371 C CA . VAL A 1 306 ? 26.233 -5.350 -5.835 1.00 91.19 306 VAL A CA 1
ATOM 2372 C C . VAL A 1 306 ? 25.591 -6.433 -4.984 1.00 91.19 306 VAL A C 1
ATOM 2374 O O . VAL A 1 306 ? 26.172 -6.893 -4.005 1.00 91.19 306 VAL A O 1
ATOM 2377 N N . LYS A 1 307 ? 24.370 -6.822 -5.347 1.00 88.75 307 LYS A N 1
ATOM 2378 C CA . LYS A 1 307 ? 23.592 -7.864 -4.675 1.00 88.75 307 LYS A CA 1
ATOM 2379 C C . LYS A 1 307 ? 23.212 -8.934 -5.689 1.00 88.75 307 LYS A C 1
ATOM 2381 O O . LYS A 1 307 ? 23.105 -8.657 -6.885 1.00 88.75 307 LYS A O 1
ATOM 2386 N N . ILE A 1 308 ? 22.997 -10.159 -5.215 1.00 87.38 308 ILE A N 1
ATOM 2387 C CA . ILE A 1 308 ? 22.464 -11.218 -6.075 1.00 87.38 308 ILE A CA 1
ATOM 2388 C C . ILE A 1 308 ? 21.112 -10.768 -6.644 1.00 87.38 308 ILE A C 1
ATOM 2390 O O . ILE A 1 308 ? 20.314 -10.129 -5.951 1.00 87.38 308 ILE A O 1
ATOM 2394 N N . GLY A 1 309 ? 20.900 -11.001 -7.936 1.00 79.69 309 GLY A N 1
ATOM 2395 C CA . GLY A 1 309 ? 19.668 -10.622 -8.610 1.00 79.69 309 GLY A CA 1
ATOM 2396 C C . GLY A 1 309 ? 18.483 -11.442 -8.121 1.00 79.69 309 GLY A C 1
ATOM 2397 O O . GLY A 1 309 ? 18.623 -12.495 -7.498 1.00 79.69 309 GLY A O 1
ATOM 2398 N N . ARG A 1 310 ? 17.286 -10.943 -8.414 1.00 75.69 310 ARG A N 1
ATOM 2399 C CA . ARG A 1 310 ? 16.048 -11.649 -8.100 1.00 75.69 310 ARG A CA 1
ATOM 2400 C C . ARG A 1 310 ? 15.889 -12.803 -9.092 1.00 75.69 310 ARG A C 1
ATOM 2402 O O . ARG A 1 310 ? 15.870 -12.561 -10.296 1.00 75.69 310 ARG A O 1
ATOM 2409 N N . LEU A 1 311 ? 15.765 -14.034 -8.603 1.00 75.56 311 LEU A N 1
ATOM 2410 C CA . LEU A 1 311 ? 15.250 -15.124 -9.429 1.00 75.56 311 LEU A CA 1
ATOM 2411 C C . LEU A 1 311 ? 13.748 -14.896 -9.634 1.00 75.56 311 LEU A C 1
ATOM 2413 O O . LEU A 1 311 ? 13.008 -14.749 -8.661 1.00 75.56 311 LEU A O 1
ATOM 2417 N N . MET A 1 312 ? 13.297 -14.901 -10.888 1.00 65.00 312 MET A N 1
ATOM 2418 C CA . MET A 1 312 ? 11.909 -15.241 -11.192 1.00 65.00 312 MET A CA 1
ATOM 2419 C C . MET A 1 312 ? 11.807 -16.763 -11.126 1.00 65.00 312 MET A C 1
ATOM 2421 O O . MET A 1 312 ? 12.056 -17.447 -12.115 1.00 65.00 312 MET A O 1
ATOM 2425 N N . ILE A 1 313 ? 11.519 -17.299 -9.941 1.00 41.03 313 ILE A N 1
ATOM 2426 C CA . ILE A 1 313 ? 10.967 -18.652 -9.859 1.00 41.03 313 ILE A CA 1
ATOM 2427 C C . ILE A 1 313 ? 9.507 -18.494 -10.292 1.00 41.03 313 ILE A C 1
ATOM 2429 O O . ILE A 1 313 ? 8.758 -17.781 -9.623 1.00 41.03 313 ILE A O 1
ATOM 2433 N N . CYS A 1 314 ? 9.181 -19.036 -11.466 1.00 34.94 314 CYS A N 1
ATOM 2434 C CA . CYS A 1 314 ? 7.802 -19.196 -11.926 1.00 34.94 314 CYS A CA 1
ATOM 2435 C C . CYS A 1 314 ? 7.090 -20.245 -11.071 1.00 34.94 314 CYS A C 1
ATOM 2437 O O . CYS A 1 314 ? 7.766 -21.228 -10.687 1.00 34.94 314 CYS A O 1
#

Organism: NCBI:txid1093978

InterPro domains:
  IPR000718 Peptidase M13 [PS51885] (146-314)
  IPR000718 Peptidase M13 [PTHR11733] (24-299)
  IPR008753 Peptidase M13, N-terminal domain [PF05649] (169-308)
  IPR024079 Metallopeptidase, catalytic domain superfamily [G3DSA:3.40.390.10] (147-194)
  IPR042089 Peptidase M13, domain 2 [G3DSA:1.10.1380.10] (195-311)

Foldseek 3Di:
DVVVVVVVVVVVVVVVVVVVVVVVLVVVVVVLVVVVVVVVVVVVVVVVVVVVVVVVVVDDDDDDDDPVVVVVVVVVVVDPDPDDDDDDDDDDDDDPPPDDDDDPVVVVVVVVSVVVVVVSVVVVVVVVVVVVVVVVVVVCVVPPPQDPDPVSVVVVVVQVQQADPVDDCVVPVCCRRGVNVPVVDDDDPVDPDDDPVNVVVVVVVVVVVVLLPDDDDPPDDPVSVVSSVVVVVVPPVVVPVVCDCVVVQVVQVVLQHDCVVDVPRDCVVPDPVVSQVVCCVPPRHDQWHWDWAADPVGRVDIDIDIGGDDDPPD